Protein AF-A0A7R9R076-F1 (afdb_monomer)

Secondary structure (DSSP, 8-state):
--HHHHTT-SS-TTHHHHT----SS--HHHHHHHHHHHHHTB--GGGTTPBPPP--HHHHHHHHHHHTGGGT-TT--PPPPS-SSPPSS---------TT--SSSPPPTTT--SSHHHHHHH-HHHHHHHHHHHHHHHHH-HHHHHHHHHHHHHHHHHTT--HHHHHHHHHHHHHHHHHHHHTT--

Structure (mmCIF, N/CA/C/O backbone):
data_AF-A0A7R9R076-F1
#
_entry.id   AF-A0A7R9R076-F1
#
loop_
_atom_site.group_PDB
_atom_site.id
_atom_site.type_symbol
_atom_site.label_atom_id
_atom_site.label_alt_id
_atom_site.label_comp_id
_atom_site.label_asym_id
_atom_site.label_entity_id
_atom_site.label_seq_id
_atom_site.pdbx_PDB_ins_code
_atom_site.Cartn_x
_atom_site.Cartn_y
_atom_site.Cartn_z
_atom_site.occupancy
_atom_site.B_iso_or_equiv
_atom_site.auth_seq_id
_atom_site.auth_comp_id
_atom_site.auth_asym_id
_atom_site.auth_atom_id
_atom_site.pdbx_PDB_model_num
ATOM 1 N N . MET A 1 1 ? 10.324 -47.405 49.733 1.00 48.50 1 MET A N 1
ATOM 2 C CA . MET A 1 1 ? 9.155 -47.966 49.020 1.00 48.50 1 MET A CA 1
ATOM 3 C C . MET A 1 1 ? 8.000 -46.958 48.918 1.00 48.50 1 MET A C 1
ATOM 5 O O . MET A 1 1 ? 7.028 -47.257 48.237 1.00 48.50 1 MET A O 1
ATOM 9 N N . ASP A 1 2 ? 8.123 -45.749 49.486 1.00 55.59 2 ASP A N 1
ATOM 10 C CA . ASP A 1 2 ? 7.011 -44.788 49.602 1.00 55.59 2 ASP A CA 1
ATOM 11 C C . ASP A 1 2 ? 6.840 -43.782 48.445 1.00 55.59 2 ASP A C 1
ATOM 13 O O . ASP A 1 2 ? 5.779 -43.175 48.327 1.00 55.59 2 ASP A O 1
ATOM 17 N N . ASP A 1 3 ? 7.813 -43.632 47.537 1.00 60.09 3 ASP A N 1
ATOM 18 C CA . ASP A 1 3 ? 7.719 -42.614 46.469 1.00 60.09 3 ASP A CA 1
ATOM 19 C C . ASP A 1 3 ? 6.691 -42.952 45.374 1.00 60.09 3 ASP A C 1
ATOM 21 O O . ASP A 1 3 ? 6.043 -42.063 44.827 1.00 60.09 3 ASP A O 1
ATOM 25 N N . SER A 1 4 ? 6.462 -44.240 45.096 1.00 63.41 4 SER A N 1
ATOM 26 C CA . SER A 1 4 ? 5.588 -44.687 43.993 1.00 63.41 4 SER A CA 1
ATOM 27 C C . SER A 1 4 ? 4.083 -44.46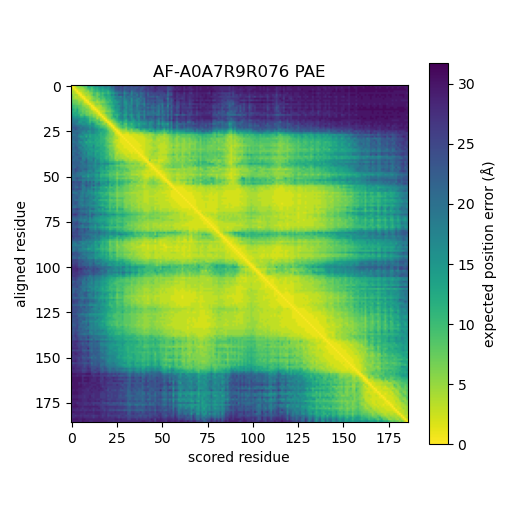9 44.236 1.00 63.41 4 SER A C 1
ATOM 29 O O . SER A 1 4 ? 3.291 -44.431 43.290 1.00 63.41 4 SER A O 1
ATOM 31 N N . LEU A 1 5 ? 3.675 -44.322 45.502 1.00 62.44 5 LEU A N 1
ATOM 32 C CA . LEU A 1 5 ? 2.291 -44.055 45.910 1.00 62.44 5 LEU A CA 1
ATOM 33 C C . LEU A 1 5 ? 1.938 -42.565 45.812 1.00 62.44 5 LEU A C 1
ATOM 35 O O . LEU A 1 5 ? 0.782 -42.225 45.558 1.00 62.44 5 LEU A O 1
ATOM 39 N N . SER A 1 6 ? 2.927 -41.679 45.956 1.00 64.75 6 SER A N 1
ATOM 40 C CA . SER A 1 6 ? 2.721 -40.229 45.900 1.00 64.75 6 SER A CA 1
ATOM 41 C C . SER A 1 6 ? 2.417 -39.730 44.478 1.00 64.75 6 SER A C 1
ATOM 43 O O . SER A 1 6 ? 1.586 -38.839 44.299 1.00 64.75 6 SER A O 1
ATOM 45 N N . GLU A 1 7 ? 2.992 -40.363 43.447 1.00 66.12 7 GLU A N 1
ATOM 46 C CA . GLU A 1 7 ? 2.803 -39.985 42.037 1.00 66.12 7 GLU A CA 1
ATOM 47 C C . GLU A 1 7 ? 1.383 -40.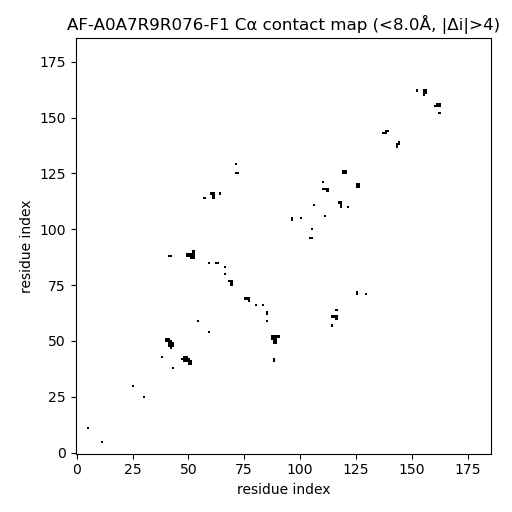244 41.507 1.00 66.12 7 GLU A C 1
ATOM 49 O O . GLU A 1 7 ? 0.911 -39.536 40.613 1.00 66.12 7 GLU A O 1
ATOM 54 N N . LYS A 1 8 ? 0.684 -41.238 42.072 1.00 70.25 8 LYS A N 1
ATOM 55 C CA . LYS A 1 8 ? -0.698 -41.607 41.710 1.00 70.25 8 LYS A CA 1
ATOM 56 C C . LYS A 1 8 ? -1.754 -40.847 42.516 1.00 70.25 8 LYS A C 1
ATOM 58 O O . LYS A 1 8 ? -2.949 -41.012 42.269 1.00 70.25 8 LYS A O 1
ATOM 63 N N . CYS A 1 9 ? -1.337 -40.027 43.478 1.00 70.75 9 CYS A N 1
ATOM 64 C CA . CYS A 1 9 ? -2.249 -39.295 44.341 1.00 70.75 9 CYS A CA 1
ATOM 65 C C . CYS A 1 9 ? -2.829 -38.069 43.607 1.00 70.75 9 CYS A C 1
ATOM 67 O O . CYS A 1 9 ? -2.102 -37.263 43.023 1.00 70.75 9 CYS A O 1
ATOM 69 N N . VAL A 1 10 ? -4.160 -37.918 43.633 1.00 68.25 10 VAL A N 1
ATOM 70 C CA . VAL A 1 10 ? -4.900 -36.812 42.981 1.00 68.25 10 VAL A CA 1
ATOM 71 C C . VAL A 1 10 ? -4.548 -35.450 43.598 1.00 68.25 10 VAL A C 1
ATOM 73 O O . VAL A 1 10 ? -4.593 -34.418 42.926 1.00 68.25 10 VAL A O 1
ATOM 76 N N . ILE A 1 11 ? -4.158 -35.451 44.873 1.00 71.44 11 ILE A N 1
ATOM 77 C CA . ILE A 1 11 ? -3.838 -34.260 45.657 1.00 71.44 11 ILE A CA 1
ATOM 78 C C . ILE A 1 11 ? -2.312 -34.112 45.690 1.00 71.44 11 ILE A C 1
ATOM 80 O O . ILE A 1 11 ? -1.632 -34.654 46.556 1.00 71.44 11 ILE A O 1
ATOM 84 N N . LYS A 1 12 ? -1.764 -33.406 44.697 1.00 76.38 12 LYS A N 1
ATOM 85 C CA . LYS A 1 12 ? -0.333 -33.059 44.632 1.00 76.38 12 LYS A CA 1
ATOM 86 C C . LYS A 1 12 ? -0.019 -31.872 45.552 1.00 76.38 12 LYS A C 1
ATOM 88 O O . LYS A 1 12 ? -0.881 -31.020 45.767 1.00 76.38 12 LYS A O 1
ATOM 93 N N . ALA A 1 13 ? 1.217 -31.758 46.046 1.00 73.69 13 ALA A N 1
ATOM 94 C CA . ALA A 1 13 ? 1.667 -30.564 46.769 1.00 73.69 13 ALA A CA 1
ATOM 95 C C . ALA A 1 13 ? 1.469 -29.311 45.885 1.00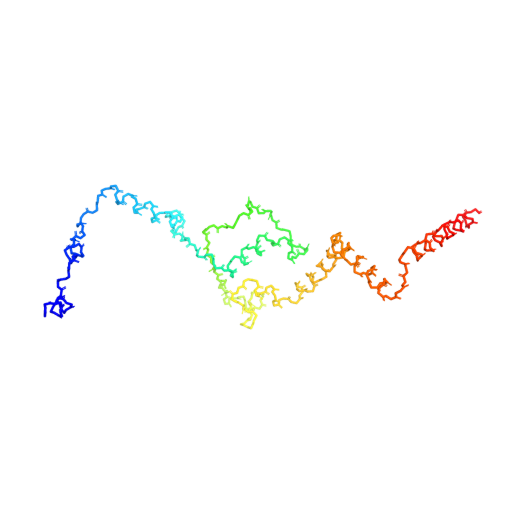 73.69 13 ALA A C 1
ATOM 97 O O . ALA A 1 13 ? 1.988 -29.246 44.772 1.00 73.69 13 ALA A O 1
ATOM 98 N N . GLY A 1 14 ? 0.653 -28.354 46.344 1.00 68.62 14 GLY A N 1
ATOM 99 C CA . GLY A 1 14 ? 0.210 -27.193 45.553 1.00 68.62 14 GLY A CA 1
ATOM 100 C C . GLY A 1 14 ? -1.194 -27.305 44.932 1.00 68.62 14 GLY A C 1
ATOM 101 O O . GLY A 1 14 ? -1.662 -26.341 44.329 1.00 68.62 14 GLY A O 1
ATOM 102 N N . PHE A 1 15 ? -1.908 -28.424 45.118 1.00 67.81 15 PHE A N 1
ATOM 103 C CA . PHE A 1 15 ? -3.313 -28.602 44.708 1.00 67.81 15 PHE A CA 1
ATOM 104 C C . PHE A 1 15 ? -4.231 -27.497 45.257 1.00 67.81 15 PHE A C 1
ATOM 106 O O . PHE A 1 15 ? -5.096 -27.000 44.543 1.00 67.81 15 PHE A O 1
ATOM 113 N N . GLU A 1 16 ? -3.985 -27.035 46.482 1.00 64.62 16 GLU A N 1
ATOM 114 C CA . GLU A 1 16 ? -4.759 -25.979 47.150 1.00 64.62 16 GLU A CA 1
ATOM 115 C C . GLU A 1 16 ? -4.694 -24.622 46.429 1.00 64.62 16 GLU A C 1
ATOM 117 O O . GLU A 1 16 ? -5.665 -23.866 46.434 1.00 64.62 16 GLU A O 1
ATOM 122 N N . GLN A 1 17 ? -3.589 -24.323 45.735 1.00 65.50 17 GLN A N 1
ATOM 123 C CA . GLN A 1 17 ? -3.451 -23.076 44.973 1.00 65.50 17 GLN A CA 1
ATOM 124 C C . GLN A 1 17 ? -4.313 -23.080 43.702 1.00 65.50 17 GLN A C 1
ATOM 126 O O . GLN A 1 17 ? -4.790 -22.028 43.268 1.00 65.50 17 GLN A O 1
ATOM 131 N N . ASN A 1 18 ? -4.572 -24.265 43.140 1.00 63.38 18 ASN A N 1
ATOM 132 C CA . ASN A 1 18 ? -5.384 -24.441 41.935 1.00 63.38 18 ASN A CA 1
ATOM 133 C C . ASN A 1 18 ? -6.897 -24.307 42.207 1.00 63.38 18 ASN A C 1
ATOM 135 O O . ASN A 1 18 ? -7.663 -24.109 41.265 1.00 63.38 18 ASN A O 1
ATOM 139 N N . TYR A 1 19 ? -7.319 -24.365 43.478 1.00 63.97 19 TYR A N 1
ATOM 140 C CA . TYR A 1 19 ? -8.715 -24.267 43.928 1.00 63.97 19 TYR A CA 1
ATOM 141 C C . TYR A 1 19 ? -9.018 -22.993 44.730 1.00 63.97 19 TYR A C 1
ATOM 143 O O . TYR A 1 19 ? -10.006 -22.945 45.465 1.00 63.97 19 TYR A O 1
ATOM 151 N N . CYS A 1 20 ? -8.235 -21.917 44.580 1.00 61.94 20 CYS A N 1
ATOM 152 C CA . CYS A 1 20 ? -8.718 -20.631 45.075 1.00 61.94 20 CYS A CA 1
ATOM 153 C C . CYS A 1 20 ? -9.965 -20.230 44.264 1.00 61.94 20 CYS A C 1
ATOM 155 O O . CYS A 1 20 ? -9.919 -20.042 43.044 1.00 61.94 20 CYS A O 1
ATOM 157 N N . ILE A 1 21 ? -11.120 -20.153 44.932 1.00 63.31 21 ILE A N 1
ATOM 158 C CA . ILE A 1 21 ? -12.370 -19.714 44.308 1.00 63.31 21 ILE A CA 1
ATOM 159 C C . ILE A 1 21 ? -12.101 -18.317 43.747 1.00 63.31 21 ILE A C 1
ATOM 161 O O . ILE A 1 21 ? -11.812 -17.390 44.508 1.00 63.31 21 ILE A O 1
ATOM 165 N N . LYS A 1 22 ? -12.167 -18.151 42.416 1.00 66.19 22 LYS A N 1
ATOM 166 C CA . LYS A 1 22 ? -12.073 -16.821 41.796 1.00 66.19 22 LYS A CA 1
ATOM 167 C C . LYS A 1 22 ? -13.044 -15.907 42.529 1.00 66.19 22 LYS A C 1
ATOM 169 O O . LYS A 1 22 ? -14.232 -16.215 42.598 1.00 66.19 22 LYS A O 1
ATOM 174 N N . ALA A 1 23 ? -12.532 -14.806 43.079 1.00 65.88 23 ALA A N 1
ATOM 175 C CA . ALA A 1 23 ? -13.340 -13.867 43.843 1.00 65.88 23 ALA A CA 1
ATOM 176 C C . ALA A 1 23 ? -14.622 -13.527 43.062 1.00 65.88 23 ALA A C 1
ATOM 178 O O . ALA A 1 23 ? -14.558 -12.935 41.984 1.00 65.88 23 ALA A O 1
ATOM 179 N N . PHE A 1 24 ? -15.780 -13.912 43.609 1.00 65.00 24 PHE A N 1
ATOM 180 C CA . PHE A 1 24 ? -17.085 -13.839 42.934 1.00 65.00 24 PHE A CA 1
ATOM 181 C C . PHE A 1 24 ? -17.443 -12.408 42.495 1.00 65.00 24 PHE A C 1
ATOM 183 O O . PHE A 1 24 ? -18.208 -12.192 41.556 1.00 65.00 24 PHE A O 1
ATOM 190 N N . ARG A 1 25 ? -16.851 -11.400 43.154 1.00 72.44 25 ARG A N 1
ATOM 191 C CA . ARG A 1 25 ? -17.060 -9.981 42.871 1.00 72.44 25 ARG A CA 1
ATOM 192 C C . ARG A 1 25 ? -15.737 -9.280 42.580 1.00 72.44 25 ARG A C 1
ATOM 194 O O . ARG A 1 25 ? -14.964 -8.968 43.483 1.00 72.44 25 ARG A O 1
ATOM 201 N N . MET A 1 26 ? -15.509 -8.966 41.308 1.00 78.25 26 MET A N 1
ATOM 202 C CA . MET A 1 26 ? -14.372 -8.149 40.881 1.00 78.25 26 MET A CA 1
ATOM 203 C C . MET A 1 26 ? -14.390 -6.787 41.589 1.00 78.25 26 MET A C 1
ATOM 205 O O . MET A 1 26 ? -15.419 -6.105 41.628 1.00 78.25 26 MET A O 1
ATOM 209 N N . SER A 1 27 ? -13.238 -6.359 42.117 1.00 87.00 27 SER A N 1
ATOM 210 C CA . SER A 1 27 ? -13.081 -5.017 42.691 1.00 87.00 27 SER A CA 1
ATOM 211 C C . SER A 1 27 ? -13.472 -3.939 41.672 1.00 87.00 27 SER A C 1
ATOM 213 O O . SER A 1 27 ? -13.191 -4.070 40.477 1.00 87.00 27 SER A O 1
ATOM 215 N N . ARG A 1 28 ? -14.062 -2.822 42.130 1.00 89.81 28 ARG A N 1
ATOM 216 C CA . ARG A 1 28 ? -14.404 -1.670 41.266 1.00 89.81 28 ARG A CA 1
ATOM 217 C C . ARG A 1 28 ? -13.214 -1.220 40.407 1.00 89.81 28 ARG A C 1
ATOM 219 O O . ARG A 1 28 ? -13.398 -0.874 39.242 1.00 89.81 28 ARG A O 1
ATOM 226 N N . ARG A 1 29 ? -11.993 -1.267 40.960 1.00 90.56 29 ARG A N 1
ATOM 227 C CA . ARG A 1 29 ? -10.752 -0.930 40.239 1.00 90.56 29 ARG A CA 1
ATOM 228 C C . ARG A 1 29 ? -10.461 -1.921 39.110 1.00 90.56 29 ARG A C 1
ATOM 230 O O . ARG A 1 29 ? -10.200 -1.493 37.990 1.00 90.56 29 ARG A O 1
ATOM 237 N N . MET A 1 30 ? -10.570 -3.221 39.391 1.00 89.38 30 MET A N 1
ATOM 238 C CA . MET A 1 30 ? -10.389 -4.294 38.405 1.00 89.38 30 MET A CA 1
ATOM 239 C C . MET A 1 30 ? -11.402 -4.175 37.262 1.00 89.38 30 MET A C 1
ATOM 241 O O . MET A 1 30 ? -11.018 -4.205 36.098 1.00 89.38 30 MET A O 1
ATOM 245 N N . ARG A 1 31 ? -12.678 -3.920 37.578 1.00 88.62 31 ARG A N 1
ATOM 246 C CA . ARG A 1 31 ? -13.732 -3.722 36.571 1.00 88.62 31 ARG A CA 1
ATOM 247 C C . ARG A 1 31 ? -13.476 -2.490 35.696 1.00 88.62 31 ARG A C 1
ATOM 249 O O . ARG A 1 31 ? -13.609 -2.556 34.482 1.00 88.62 31 ARG A O 1
ATOM 256 N N . LYS A 1 32 ? -13.030 -1.376 36.290 1.00 90.94 32 LYS A N 1
ATOM 257 C CA . LYS A 1 32 ? -12.647 -0.170 35.535 1.00 90.94 32 LYS A CA 1
ATOM 258 C C . LYS A 1 32 ? -11.436 -0.417 34.628 1.00 90.94 32 LYS A C 1
ATOM 260 O O . LYS A 1 32 ? -11.390 0.139 33.536 1.00 90.94 32 LYS A O 1
ATOM 265 N N . LYS A 1 33 ? -10.471 -1.237 35.061 1.00 92.69 33 LYS A N 1
ATOM 266 C CA . LYS A 1 33 ? -9.316 -1.644 34.246 1.00 92.69 33 LYS A CA 1
ATOM 267 C C . LYS A 1 33 ? -9.750 -2.509 33.058 1.00 92.69 33 LYS A C 1
ATOM 269 O O . LYS A 1 33 ? -9.421 -2.161 31.932 1.00 92.69 33 LYS A O 1
ATOM 274 N N . MET A 1 34 ? -10.557 -3.542 33.297 1.00 88.81 34 MET A N 1
ATOM 275 C CA . MET A 1 34 ? -11.092 -4.417 32.247 1.00 88.81 34 MET A CA 1
ATOM 276 C C . MET A 1 34 ? -11.895 -3.628 31.204 1.00 88.81 34 MET A C 1
ATOM 278 O O . MET A 1 34 ? -11.623 -3.735 30.014 1.00 88.81 34 MET A O 1
ATOM 282 N N . ASN A 1 35 ? -12.778 -2.723 31.641 1.00 87.88 35 ASN A N 1
ATOM 283 C CA . ASN A 1 35 ? -13.530 -1.860 30.726 1.00 87.88 35 ASN A CA 1
ATOM 284 C C . ASN A 1 35 ? -12.618 -0.931 29.907 1.00 87.88 35 ASN A C 1
ATOM 286 O O . ASN A 1 35 ? -12.910 -0.659 28.746 1.00 87.88 35 ASN A O 1
ATOM 290 N N . ARG A 1 36 ? -11.515 -0.431 30.488 1.00 88.56 36 ARG A N 1
ATOM 291 C CA . ARG A 1 36 ? -10.524 0.365 29.744 1.00 88.56 36 ARG A CA 1
ATOM 292 C C . ARG A 1 36 ? -9.843 -0.478 28.670 1.00 88.56 36 ARG A C 1
ATOM 294 O O . ARG A 1 36 ? -9.731 -0.019 27.540 1.00 88.56 36 ARG A O 1
ATOM 301 N N . GLU A 1 37 ? -9.435 -1.698 29.001 1.00 88.94 37 GLU A N 1
ATOM 302 C CA . GLU A 1 37 ? -8.823 -2.632 28.050 1.00 88.94 37 GLU A CA 1
ATOM 303 C C . GLU A 1 37 ? -9.788 -3.019 26.925 1.00 88.94 37 GLU A C 1
ATOM 305 O O . GLU A 1 37 ? -9.397 -3.013 25.761 1.00 88.94 37 GLU A O 1
ATOM 310 N N . GLU A 1 38 ? -11.052 -3.299 27.240 1.00 8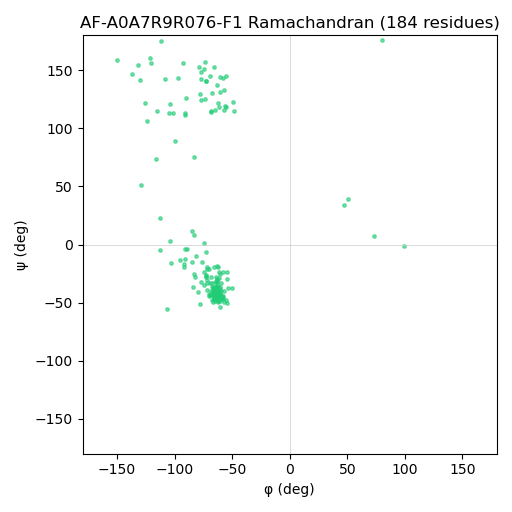5.75 38 GLU A N 1
ATOM 311 C CA . GLU A 1 38 ? -12.096 -3.562 26.244 1.00 85.75 38 GLU A CA 1
ATOM 312 C C . GLU A 1 38 ? -12.343 -2.342 25.359 1.00 85.75 38 GLU A C 1
ATOM 314 O O . GLU A 1 38 ? -12.318 -2.458 24.135 1.00 85.75 38 GLU A O 1
ATOM 319 N N . SER A 1 39 ? -12.469 -1.154 25.955 1.00 83.06 39 SER A N 1
ATOM 320 C CA . SER A 1 39 ? -12.644 0.081 25.191 1.00 83.06 39 SER A CA 1
ATOM 321 C C . SER A 1 39 ? -11.441 0.395 24.303 1.00 83.06 39 SER A C 1
ATOM 323 O O . SER A 1 39 ? -11.634 0.895 23.209 1.00 83.06 39 SER A O 1
ATOM 325 N N . ALA A 1 40 ? -10.213 0.045 24.702 1.00 85.00 40 ALA A N 1
ATOM 326 C CA . ALA A 1 40 ? -9.013 0.264 23.891 1.00 85.00 40 ALA A CA 1
ATOM 327 C C . ALA A 1 40 ? -8.923 -0.667 22.665 1.00 85.00 40 ALA A C 1
ATOM 329 O O . ALA A 1 40 ? -8.182 -0.372 21.721 1.00 85.00 40 ALA A O 1
ATOM 330 N N . LYS A 1 41 ? -9.664 -1.784 22.669 1.00 87.50 41 LYS A N 1
ATOM 331 C CA . LYS A 1 41 ? -9.775 -2.719 21.536 1.00 87.50 41 LYS A CA 1
ATOM 332 C C . LYS A 1 41 ? -10.780 -2.254 20.482 1.00 87.50 41 LYS A C 1
ATOM 334 O O . LYS A 1 41 ? -10.830 -2.840 19.402 1.00 87.50 41 LYS A O 1
ATOM 339 N N . THR A 1 42 ? -11.569 -1.226 20.771 1.00 90.12 42 THR A N 1
ATOM 340 C CA . THR A 1 42 ? -12.629 -0.733 19.884 1.00 90.12 42 THR A CA 1
ATOM 341 C C . THR A 1 42 ? -12.548 0.780 19.725 1.00 90.12 42 THR A C 1
ATOM 343 O O . THR A 1 42 ? -12.089 1.472 20.623 1.00 90.12 42 THR A O 1
ATOM 346 N N . LEU A 1 43 ? -13.050 1.337 18.627 1.00 86.62 43 LEU A N 1
ATOM 347 C CA . LEU A 1 43 ? -13.181 2.796 18.496 1.00 86.62 43 LEU A CA 1
ATOM 348 C C . LEU A 1 43 ? -14.342 3.387 19.334 1.00 86.62 43 LEU A C 1
ATOM 350 O O . LEU A 1 43 ? -14.578 4.595 19.317 1.00 86.62 43 LEU A O 1
ATOM 354 N N . GLY A 1 44 ? -15.059 2.532 20.073 1.00 86.44 44 GLY A N 1
ATOM 355 C CA . GLY A 1 44 ? -16.205 2.868 20.911 1.00 86.44 44 GLY A CA 1
ATOM 356 C C . GLY A 1 44 ? -17.522 3.024 20.144 1.00 86.44 44 GLY A C 1
ATOM 357 O O . GLY A 1 44 ? -17.574 3.006 18.913 1.00 86.44 44 GLY A O 1
ATOM 358 N N . LYS A 1 45 ? -18.604 3.243 20.901 1.00 88.19 45 LYS A N 1
ATOM 359 C CA . LYS A 1 45 ? -19.987 3.239 20.387 1.00 88.19 45 LYS A CA 1
ATOM 360 C C . LYS A 1 45 ? -20.276 4.294 19.322 1.00 88.19 45 LYS A C 1
ATOM 362 O O . LYS A 1 45 ? -21.124 4.080 18.466 1.00 88.19 45 LYS A O 1
ATOM 367 N N . LYS A 1 46 ? -19.562 5.428 19.356 1.00 90.94 46 LYS A N 1
ATOM 368 C CA . LYS A 1 46 ? -19.702 6.500 18.351 1.00 90.94 46 LYS A CA 1
ATOM 369 C C . LYS A 1 46 ? -19.348 6.026 16.941 1.00 90.94 46 LYS A C 1
ATOM 371 O O . LYS A 1 46 ? -19.798 6.625 15.974 1.00 90.94 46 LYS A O 1
ATOM 376 N N . TRP A 1 47 ? -18.540 4.974 16.840 1.00 90.19 47 TRP A N 1
ATOM 377 C CA . TRP A 1 47 ? -18.110 4.393 15.580 1.00 90.19 47 TRP A CA 1
ATOM 378 C C . TRP A 1 47 ? -18.356 2.883 15.573 1.00 90.19 47 TRP A C 1
ATOM 380 O O . TRP A 1 47 ? -17.447 2.083 15.337 1.00 90.19 47 TRP A O 1
ATOM 390 N N . PHE A 1 48 ? -19.599 2.514 15.905 1.00 91.31 48 PHE A N 1
ATOM 391 C CA . PHE A 1 48 ? -20.143 1.154 15.824 1.00 91.31 48 PHE A CA 1
ATOM 392 C C . PHE A 1 48 ? -19.235 0.065 16.422 1.00 91.31 48 PHE A C 1
ATOM 394 O O . PHE A 1 48 ? -19.173 -1.048 15.907 1.00 91.31 48 PHE A O 1
ATOM 401 N N . ASP A 1 49 ? -18.494 0.399 17.485 1.00 88.94 49 ASP A N 1
ATOM 402 C CA . ASP A 1 49 ? -17.568 -0.507 18.169 1.00 88.94 49 ASP A CA 1
ATOM 403 C C . ASP A 1 49 ? -16.580 -1.214 17.217 1.00 88.94 49 ASP A C 1
ATOM 405 O O . ASP A 1 49 ? -16.241 -2.390 17.385 1.00 88.94 49 ASP A O 1
ATOM 409 N N . MET A 1 50 ? -16.079 -0.482 16.213 1.00 90.00 50 MET A N 1
ATOM 410 C CA . MET A 1 50 ? -15.102 -1.001 15.255 1.00 90.00 50 MET A CA 1
ATOM 411 C C . MET A 1 50 ? -13.866 -1.548 15.978 1.00 90.00 50 MET A C 1
ATOM 413 O O . MET A 1 50 ? -13.163 -0.816 16.679 1.00 90.00 50 MET A O 1
ATOM 417 N N . ARG A 1 51 ? -13.615 -2.848 15.803 1.00 89.12 51 ARG A N 1
ATOM 418 C CA . ARG A 1 51 ? -12.521 -3.583 16.450 1.00 89.12 51 ARG A CA 1
ATOM 419 C C . ARG A 1 51 ? -11.163 -3.249 15.831 1.00 89.12 51 ARG A C 1
ATOM 421 O O . ARG A 1 51 ? -11.074 -2.948 14.642 1.00 89.12 51 ARG A O 1
ATOM 428 N N . VAL A 1 52 ? -10.102 -3.345 16.636 1.00 87.81 52 VAL A N 1
ATOM 429 C CA . VAL A 1 52 ? -8.720 -3.412 16.130 1.00 87.81 52 VAL A CA 1
ATOM 430 C C . VAL A 1 52 ? -8.589 -4.653 15.251 1.00 87.81 52 VAL A C 1
ATOM 432 O O . VAL A 1 52 ? -8.998 -5.742 15.650 1.00 87.81 52 VAL A O 1
ATOM 435 N N . SER A 1 53 ? -8.020 -4.485 14.065 1.00 85.81 53 SER A N 1
ATOM 436 C CA . SER A 1 53 ? -7.787 -5.566 13.113 1.00 85.81 53 SER A CA 1
ATOM 437 C C . SER A 1 53 ? -6.361 -6.096 13.207 1.00 85.81 53 SER A C 1
ATOM 439 O O . SER A 1 53 ? -5.406 -5.332 13.358 1.00 85.81 53 SER A O 1
ATOM 441 N N . ASP A 1 54 ? -6.212 -7.409 13.040 1.00 86.81 54 ASP A N 1
ATOM 442 C CA . ASP A 1 54 ? -4.897 -8.043 13.020 1.00 86.81 54 ASP A CA 1
ATOM 443 C C . ASP A 1 54 ? -4.102 -7.619 11.785 1.00 86.81 54 ASP A C 1
ATOM 445 O O . ASP A 1 54 ? -4.586 -7.706 10.649 1.00 86.81 54 ASP A O 1
ATOM 449 N N . MET A 1 55 ? -2.860 -7.200 12.019 1.00 88.19 55 MET A N 1
ATOM 450 C CA . MET A 1 55 ? -1.912 -6.784 10.991 1.00 88.19 55 MET A CA 1
ATOM 451 C C . MET A 1 55 ? -1.209 -8.004 10.387 1.00 88.19 55 MET A C 1
ATOM 453 O O . MET A 1 55 ? -0.044 -8.271 10.687 1.00 88.19 55 MET A O 1
ATOM 457 N N . THR A 1 56 ? -1.918 -8.742 9.531 1.00 93.31 56 THR A N 1
ATOM 458 C CA . THR A 1 56 ? -1.312 -9.760 8.658 1.00 93.31 56 THR A CA 1
ATOM 459 C C . THR A 1 56 ? -0.538 -9.091 7.521 1.00 93.31 56 THR A C 1
ATOM 461 O O . THR A 1 56 ? -0.796 -7.934 7.180 1.00 93.31 56 THR A O 1
ATOM 464 N N . ASP A 1 57 ? 0.426 -9.790 6.925 1.00 93.44 57 ASP A N 1
ATOM 465 C CA . ASP A 1 57 ? 1.297 -9.182 5.911 1.00 93.44 57 ASP A CA 1
ATOM 466 C C . ASP A 1 57 ? 0.548 -8.816 4.621 1.00 93.44 57 ASP A C 1
ATOM 468 O O . ASP A 1 57 ? 0.812 -7.767 4.040 1.00 93.44 57 ASP A O 1
ATOM 472 N N . GLU A 1 58 ? -0.467 -9.594 4.238 1.00 92.75 58 GLU A N 1
ATOM 473 C CA . GLU A 1 58 ? -1.376 -9.267 3.128 1.00 92.75 58 GLU A CA 1
ATOM 474 C C . GLU A 1 58 ? -2.070 -7.915 3.347 1.00 92.75 58 GLU A C 1
ATOM 476 O O . GLU A 1 58 ? -2.009 -7.023 2.503 1.00 92.75 58 GLU A O 1
ATOM 481 N N . LYS A 1 59 ? -2.649 -7.714 4.536 1.00 93.31 59 LYS A N 1
ATOM 482 C CA . LYS A 1 59 ? -3.339 -6.467 4.890 1.00 93.31 59 LYS A CA 1
ATOM 483 C C . LYS A 1 59 ? -2.375 -5.289 4.963 1.00 93.31 59 LYS A C 1
ATOM 485 O O . LYS A 1 59 ? -2.716 -4.188 4.539 1.00 93.31 59 LYS A O 1
ATOM 490 N N . LYS A 1 60 ? -1.159 -5.499 5.479 1.00 93.81 60 LYS A N 1
ATOM 491 C CA . LYS A 1 60 ? -0.110 -4.466 5.466 1.00 93.81 60 LYS A CA 1
ATOM 492 C C . LYS A 1 60 ? 0.232 -4.050 4.038 1.00 93.81 60 LYS A C 1
ATOM 494 O O . LYS A 1 60 ? 0.358 -2.853 3.788 1.00 93.81 60 LYS A O 1
ATOM 499 N N . ASN A 1 61 ? 0.357 -5.009 3.121 1.00 94.06 61 ASN A N 1
ATOM 500 C CA . ASN A 1 61 ? 0.650 -4.740 1.715 1.00 94.06 61 ASN A CA 1
ATOM 501 C C . ASN A 1 61 ? -0.477 -3.944 1.052 1.00 94.06 61 ASN A C 1
ATOM 503 O O . ASN A 1 61 ? -0.193 -2.941 0.399 1.00 94.06 61 ASN A O 1
ATOM 507 N N . ASP A 1 62 ? -1.736 -4.320 1.284 1.00 94.31 62 ASP A N 1
ATOM 508 C CA . ASP A 1 62 ? -2.901 -3.586 0.776 1.00 94.31 62 ASP A CA 1
ATOM 509 C C . ASP A 1 62 ? -2.941 -2.141 1.304 1.00 94.31 62 ASP A C 1
ATOM 511 O O . ASP A 1 62 ? -3.117 -1.188 0.540 1.00 94.31 62 ASP A O 1
ATOM 515 N N . LEU A 1 63 ? -2.709 -1.944 2.606 1.00 93.31 63 LEU A N 1
ATOM 516 C CA . LEU A 1 63 ? -2.688 -0.611 3.214 1.00 93.31 63 LEU A CA 1
ATOM 517 C C . LEU A 1 63 ? -1.516 0.243 2.711 1.00 93.31 63 LEU A C 1
ATOM 519 O O . LEU A 1 63 ? -1.674 1.442 2.462 1.00 93.31 63 LEU A O 1
ATOM 523 N N . LEU A 1 64 ? -0.340 -0.361 2.535 1.00 93.06 64 LEU A N 1
ATOM 524 C CA . LEU A 1 64 ? 0.818 0.316 1.959 1.00 93.06 64 LEU A CA 1
ATOM 525 C C . LEU A 1 64 ? 0.543 0.720 0.508 1.00 93.06 64 LEU A C 1
ATOM 527 O O . LEU A 1 64 ? 0.844 1.850 0.113 1.00 93.06 64 LEU A O 1
ATOM 531 N N . ALA A 1 65 ? -0.072 -0.173 -0.268 1.00 93.00 65 ALA A N 1
ATOM 532 C CA . ALA A 1 65 ? -0.469 0.102 -1.636 1.00 93.00 65 ALA A CA 1
ATOM 533 C C . ALA A 1 65 ? -1.437 1.297 -1.681 1.00 93.00 65 ALA A C 1
ATOM 535 O O . ALA A 1 65 ? -1.197 2.237 -2.441 1.00 93.00 65 ALA A O 1
ATOM 536 N N . LEU A 1 66 ? -2.463 1.326 -0.820 1.00 93.38 66 LEU A N 1
ATOM 537 C CA . LEU A 1 66 ? -3.407 2.446 -0.711 1.00 93.38 66 LEU A CA 1
ATOM 538 C C . LEU A 1 66 ? -2.721 3.768 -0.353 1.00 93.38 66 LEU A C 1
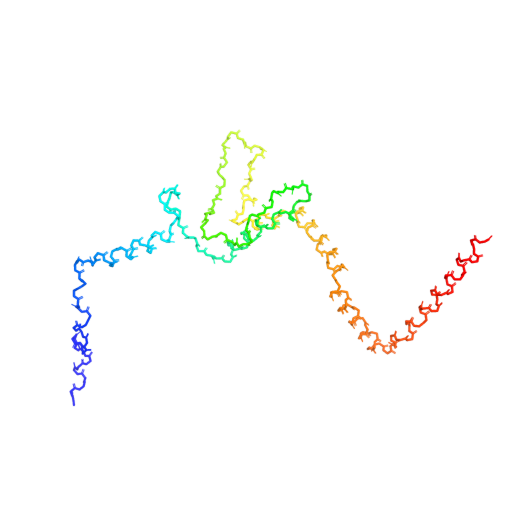ATOM 540 O O . LEU A 1 66 ? -3.052 4.811 -0.924 1.00 93.38 66 LEU A O 1
ATOM 544 N N . ASN A 1 67 ? -1.739 3.743 0.550 1.00 92.62 67 ASN A N 1
ATOM 545 C CA . ASN A 1 67 ? -0.939 4.925 0.874 1.00 92.62 67 ASN A CA 1
ATOM 546 C C . ASN A 1 67 ? -0.183 5.428 -0.376 1.00 92.62 67 ASN A C 1
ATOM 548 O O . ASN A 1 67 ? -0.128 6.624 -0.666 1.00 92.62 67 ASN A O 1
ATOM 552 N N . MET A 1 68 ? 0.321 4.506 -1.192 1.00 92.00 68 MET A N 1
ATOM 553 C CA . MET A 1 68 ? 1.048 4.792 -2.429 1.00 92.00 68 MET A CA 1
ATOM 554 C C . MET A 1 68 ? 0.161 5.010 -3.670 1.00 92.00 68 MET A C 1
ATOM 556 O O . MET A 1 68 ? 0.702 5.128 -4.774 1.00 92.00 68 MET A O 1
ATOM 560 N N . ARG A 1 69 ? -1.167 5.158 -3.528 1.00 92.31 69 ARG A N 1
ATOM 561 C CA . ARG A 1 69 ? -2.118 5.265 -4.660 1.00 92.31 69 ARG A CA 1
ATOM 562 C C . ARG A 1 69 ? -1.807 6.357 -5.687 1.00 92.31 69 ARG A C 1
ATOM 564 O O . ARG A 1 69 ? -2.192 6.255 -6.846 1.00 92.31 69 ARG A O 1
ATOM 571 N N . LYS A 1 70 ? -1.069 7.399 -5.288 1.00 91.00 70 LYS A N 1
ATOM 572 C CA . LYS A 1 70 ? -0.610 8.475 -6.185 1.00 91.00 70 LYS A CA 1
ATOM 573 C C . LYS A 1 70 ? 0.287 7.965 -7.324 1.00 91.00 70 LYS A C 1
ATOM 575 O O . LYS A 1 70 ? 0.398 8.625 -8.349 1.00 91.00 70 LYS A O 1
ATOM 580 N N . 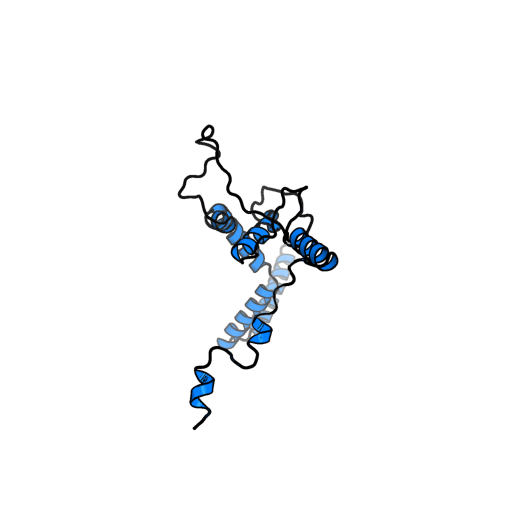GLY A 1 71 ? 0.963 6.834 -7.131 1.00 89.06 71 GLY A N 1
ATOM 581 C CA . GLY A 1 71 ? 1.867 6.253 -8.121 1.00 89.06 71 GLY A CA 1
ATOM 582 C C . GLY A 1 71 ? 1.215 5.259 -9.082 1.00 89.06 71 GLY A C 1
ATOM 583 O O . GLY A 1 71 ? 1.917 4.768 -9.958 1.00 89.06 71 GLY A O 1
ATOM 584 N N . TRP A 1 72 ? -0.070 4.930 -8.912 1.00 89.31 72 TRP A N 1
ATOM 585 C CA . TRP A 1 72 ? -0.710 3.851 -9.671 1.00 89.31 72 TRP A CA 1
ATOM 586 C C . TRP A 1 72 ? -1.086 4.246 -11.091 1.00 89.31 72 TRP A C 1
ATOM 588 O O . TRP A 1 72 ? -0.745 3.546 -12.039 1.00 89.31 72 TRP A O 1
ATOM 598 N N . ASP A 1 73 ? -1.782 5.372 -11.225 1.00 90.12 73 ASP A N 1
ATOM 599 C CA . ASP A 1 73 ? -2.273 5.874 -12.501 1.00 90.12 73 ASP A CA 1
ATOM 600 C C . ASP A 1 73 ? -1.770 7.312 -12.691 1.00 90.12 73 ASP A C 1
ATOM 602 O O . ASP A 1 73 ? -2.067 8.175 -11.860 1.00 90.12 73 ASP A O 1
ATOM 606 N N . PRO A 1 74 ? -1.020 7.609 -13.768 1.00 91.12 74 PRO A N 1
ATOM 607 C CA . PRO A 1 74 ? -0.527 8.957 -14.038 1.00 91.12 74 PRO A CA 1
ATOM 608 C C . PRO A 1 74 ? -1.640 9.988 -14.281 1.00 91.12 74 PRO A C 1
ATOM 610 O O . PRO A 1 74 ? -1.366 11.184 -14.207 1.00 91.12 74 PRO A O 1
ATOM 613 N N . LYS A 1 75 ? -2.865 9.554 -14.601 1.00 93.25 75 LYS A N 1
ATOM 614 C CA . LYS A 1 75 ? -4.003 10.440 -14.886 1.00 93.25 75 LYS A CA 1
ATOM 615 C C . LYS A 1 75 ? -4.840 10.758 -13.651 1.00 93.25 75 LYS A C 1
ATOM 617 O O . LYS A 1 75 ? -5.620 11.708 -13.680 1.00 93.25 75 LYS A O 1
ATOM 622 N N . ARG A 1 76 ? -4.705 9.982 -12.572 1.00 93.25 76 ARG A N 1
ATOM 623 C CA . ARG A 1 76 ? -5.516 10.145 -11.361 1.00 93.25 76 ARG A CA 1
ATOM 624 C C . ARG A 1 76 ? -4.700 10.800 -10.259 1.00 93.25 76 ARG A C 1
ATOM 626 O O . ARG A 1 76 ? -3.783 10.208 -9.693 1.00 93.25 76 ARG A O 1
ATOM 633 N N . PHE A 1 77 ? -5.089 12.021 -9.907 1.00 94.81 77 PHE A N 1
ATOM 634 C CA . PHE A 1 77 ? -4.492 12.759 -8.802 1.00 94.81 77 PHE A CA 1
ATOM 635 C C . PHE A 1 77 ? -5.396 12.690 -7.577 1.00 94.81 77 PHE A C 1
ATOM 637 O O . PHE A 1 77 ? -6.488 13.247 -7.554 1.00 94.81 77 PHE A O 1
ATOM 644 N N . TYR A 1 78 ? -4.915 12.012 -6.538 1.00 94.12 78 TYR A N 1
ATOM 645 C CA . TYR A 1 78 ? -5.593 11.961 -5.249 1.00 94.12 78 TYR A CA 1
ATOM 646 C C . TYR A 1 78 ? -5.088 13.055 -4.314 1.00 94.12 78 TYR A C 1
ATOM 648 O O . TYR A 1 78 ? -3.932 13.488 -4.391 1.00 94.12 78 TYR A O 1
ATOM 656 N N . LYS A 1 79 ? -5.929 13.421 -3.345 1.00 94.00 79 LYS A N 1
ATOM 657 C CA . LYS A 1 79 ? -5.494 14.197 -2.185 1.00 94.00 79 LYS A CA 1
ATOM 658 C C . LYS A 1 79 ? -4.382 13.445 -1.443 1.00 94.00 79 LYS A C 1
ATOM 660 O O . LYS A 1 79 ? -4.388 12.210 -1.369 1.00 94.00 79 LYS A O 1
ATOM 665 N N . LYS A 1 80 ? -3.423 14.211 -0.920 1.00 91.56 80 LYS A N 1
ATOM 666 C CA . LYS A 1 80 ? -2.316 13.705 -0.102 1.00 91.56 80 LYS A CA 1
ATOM 667 C C . LYS A 1 80 ? -2.868 13.026 1.156 1.00 91.56 80 LYS A C 1
ATOM 669 O O . LYS A 1 80 ? -3.871 13.479 1.693 1.00 91.56 80 LYS A O 1
ATOM 674 N N . ASN A 1 81 ? -2.211 11.958 1.600 1.00 88.44 81 ASN A N 1
ATOM 675 C CA . ASN A 1 81 ? -2.592 11.276 2.835 1.00 88.44 81 ASN A CA 1
ATOM 676 C C . ASN A 1 81 ? -2.202 12.119 4.051 1.00 88.44 81 ASN A C 1
ATOM 678 O O . ASN A 1 81 ? -1.122 12.717 4.072 1.00 88.44 81 ASN A O 1
ATOM 682 N N . ASP A 1 82 ? -3.077 12.126 5.053 1.00 84.94 82 ASP A N 1
ATOM 683 C CA . ASP A 1 82 ? -2.914 12.921 6.272 1.00 84.94 82 ASP A CA 1
ATOM 684 C C . ASP A 1 82 ? -1.854 12.329 7.214 1.00 84.94 82 ASP A C 1
ATOM 686 O O . ASP A 1 82 ? -1.252 13.042 8.011 1.00 84.94 82 ASP A O 1
ATOM 690 N N . SER A 1 83 ? -1.581 11.024 7.115 1.00 85.44 83 SER A N 1
ATOM 691 C CA . SER A 1 83 ? -0.623 10.308 7.964 1.00 85.44 83 SER A CA 1
ATOM 692 C C . SER A 1 83 ? 0.242 9.345 7.155 1.00 85.44 83 SER A C 1
ATOM 694 O O . SER A 1 83 ? -0.195 8.776 6.156 1.00 85.44 83 SER A O 1
ATOM 696 N N . LYS A 1 84 ? 1.500 9.182 7.583 1.00 83.31 84 LYS A N 1
ATOM 697 C CA . LYS A 1 84 ? 2.425 8.188 7.010 1.00 83.31 84 LYS A CA 1
ATOM 698 C C . LYS A 1 84 ? 2.233 6.800 7.622 1.00 83.31 84 LYS A C 1
ATOM 700 O O . LYS A 1 84 ? 2.585 5.811 6.986 1.00 83.31 84 LYS A O 1
ATOM 705 N N . GLU A 1 85 ? 1.715 6.751 8.843 1.00 87.69 85 GLU A N 1
ATOM 706 C CA . GLU A 1 85 ? 1.486 5.524 9.597 1.00 87.69 85 GLU A CA 1
ATOM 707 C C . GLU A 1 85 ? 0.244 4.789 9.097 1.00 87.69 85 GLU A C 1
ATOM 709 O O . GLU A 1 85 ? -0.713 5.401 8.616 1.00 87.69 85 GLU A O 1
ATOM 714 N N . LEU A 1 86 ? 0.274 3.461 9.203 1.00 88.56 86 LEU A N 1
ATOM 715 C CA . LEU A 1 86 ? -0.871 2.634 8.848 1.00 88.56 86 LEU A CA 1
ATOM 716 C C . LEU A 1 86 ? -1.963 2.779 9.919 1.00 88.56 86 LEU A C 1
ATOM 718 O O . LEU A 1 86 ? -1.648 2.829 11.111 1.00 88.56 86 LEU A O 1
ATOM 722 N N . PRO A 1 87 ? -3.245 2.828 9.526 1.00 90.69 87 PRO A N 1
ATOM 723 C CA . PRO A 1 87 ? -4.336 2.940 10.481 1.00 90.69 87 PRO A CA 1
ATOM 724 C C . PRO A 1 87 ? -4.389 1.706 11.392 1.00 90.69 87 PRO A C 1
ATOM 726 O O . PRO A 1 87 ? -4.267 0.574 10.931 1.00 90.69 87 PRO A O 1
ATOM 729 N N . LYS A 1 88 ? -4.613 1.923 12.693 1.00 88.69 88 LYS A N 1
ATOM 730 C CA . LYS A 1 88 ? -4.744 0.842 13.688 1.00 88.69 88 LYS A CA 1
ATOM 731 C C . LYS A 1 88 ? -6.084 0.107 13.598 1.00 88.69 88 LYS A C 1
ATOM 733 O O . LYS A 1 88 ? -6.161 -1.086 13.873 1.00 88.69 88 LYS A O 1
ATOM 738 N N . PHE A 1 89 ? -7.142 0.834 13.261 1.00 91.31 89 PHE A N 1
ATOM 739 C CA . PHE A 1 89 ? -8.497 0.307 13.175 1.00 91.31 89 PHE A CA 1
ATOM 740 C C . PHE A 1 89 ? -8.947 0.395 11.726 1.00 91.31 89 PHE A C 1
ATOM 742 O O . PHE A 1 89 ? -9.066 1.494 11.184 1.00 91.31 89 PHE A O 1
ATOM 749 N N . PHE A 1 90 ? -9.167 -0.752 11.095 1.00 91.56 90 PHE A N 1
ATOM 750 C CA . PHE A 1 90 ? -9.677 -0.816 9.735 1.00 91.56 90 PHE A CA 1
ATOM 751 C C . PHE A 1 90 ? -10.500 -2.085 9.537 1.00 91.56 90 PHE A C 1
ATOM 753 O O . PHE A 1 90 ? -10.375 -3.068 10.266 1.00 91.56 90 PHE A O 1
ATOM 760 N N . GLN A 1 91 ? -11.355 -2.055 8.524 1.00 90.81 91 GLN A N 1
ATOM 761 C CA . GLN A 1 91 ? -12.108 -3.209 8.063 1.00 90.81 91 GLN A CA 1
ATOM 762 C C . GLN A 1 91 ? -11.932 -3.317 6.555 1.00 90.81 91 GLN A C 1
ATOM 764 O O . GLN A 1 91 ? -11.885 -2.307 5.855 1.00 90.81 91 GLN A O 1
ATOM 769 N N . ILE A 1 92 ? -11.808 -4.547 6.072 1.00 91.94 92 ILE A N 1
ATOM 770 C CA . ILE A 1 92 ? -11.731 -4.840 4.645 1.00 91.94 92 ILE A CA 1
ATOM 771 C C . ILE A 1 92 ? -13.093 -5.388 4.247 1.00 91.94 92 ILE A C 1
ATOM 773 O O . ILE A 1 92 ? -13.554 -6.379 4.811 1.00 91.94 92 ILE A O 1
ATOM 777 N N . GLY A 1 93 ? -13.739 -4.706 3.309 1.00 92.94 93 GLY A N 1
ATOM 778 C CA . GLY A 1 93 ? -15.030 -5.085 2.755 1.00 92.94 93 GLY A CA 1
ATOM 779 C C . GLY A 1 93 ? -14.935 -5.274 1.248 1.00 92.94 93 GLY A C 1
ATOM 780 O O . GLY A 1 93 ? -14.015 -4.774 0.605 1.00 92.94 93 GLY A O 1
ATOM 781 N N . THR A 1 94 ? -15.906 -5.988 0.690 1.00 93.69 94 THR A N 1
ATOM 782 C CA . THR A 1 94 ? -16.071 -6.136 -0.758 1.00 93.69 94 THR A CA 1
ATOM 783 C C . THR A 1 94 ? -17.287 -5.340 -1.205 1.00 93.69 94 THR A C 1
ATOM 785 O O . THR A 1 94 ? -18.283 -5.250 -0.484 1.00 93.69 94 THR A O 1
ATOM 788 N N . VAL A 1 95 ? -17.201 -4.722 -2.382 1.00 92.94 95 VAL A N 1
ATOM 789 C CA . VAL A 1 95 ? -18.324 -3.971 -2.945 1.00 92.94 95 VAL A CA 1
ATOM 790 C C . VAL A 1 95 ? -19.372 -4.961 -3.450 1.00 92.94 95 VAL A C 1
ATOM 792 O O . VAL A 1 95 ? -19.070 -5.840 -4.257 1.00 92.94 95 VAL A O 1
ATOM 795 N N . VAL A 1 96 ? -20.608 -4.818 -2.972 1.00 91.81 96 VAL A N 1
ATOM 796 C CA . VAL A 1 96 ? -21.752 -5.593 -3.459 1.00 91.81 96 VAL A CA 1
ATOM 797 C C . VAL A 1 96 ? -22.402 -4.816 -4.597 1.00 91.81 96 VAL A C 1
ATOM 799 O O . VAL A 1 96 ? -22.962 -3.743 -4.395 1.00 91.81 96 VAL A O 1
ATOM 802 N N . GLU A 1 97 ? -22.291 -5.354 -5.806 1.00 89.50 97 GLU A N 1
ATOM 803 C CA . GLU A 1 97 ? -22.850 -4.750 -7.015 1.00 89.50 97 GLU A CA 1
ATOM 804 C C . GLU A 1 97 ? -24.384 -4.801 -7.011 1.00 89.50 97 GLU A C 1
ATOM 806 O O . GLU A 1 97 ? -24.994 -5.786 -6.582 1.00 89.50 97 GLU A O 1
ATOM 811 N N . SER A 1 98 ? -25.012 -3.762 -7.562 1.00 90.12 98 SER A N 1
ATOM 812 C CA . SER A 1 98 ? -26.452 -3.757 -7.816 1.00 90.12 98 SER A CA 1
ATOM 813 C C . SER A 1 98 ? -26.787 -4.588 -9.056 1.00 90.12 98 SER A C 1
ATOM 815 O O . SER A 1 98 ? -26.081 -4.541 -10.060 1.00 90.12 98 SER A O 1
ATOM 817 N N . LYS A 1 99 ? -27.915 -5.308 -9.029 1.00 87.62 99 LYS A N 1
ATOM 818 C CA . LYS A 1 99 ? -28.410 -6.060 -10.198 1.00 87.62 99 LYS A CA 1
ATOM 819 C C . LYS A 1 99 ? -28.831 -5.155 -11.363 1.00 87.62 99 LYS A C 1
ATOM 821 O O . LYS A 1 99 ? -28.934 -5.646 -12.481 1.00 87.62 99 LYS A O 1
ATOM 826 N N . ALA A 1 100 ? -29.083 -3.872 -11.101 1.00 89.62 100 ALA A N 1
ATOM 827 C CA . ALA A 1 100 ? -29.550 -2.919 -12.106 1.00 89.62 100 ALA A CA 1
ATOM 828 C C . ALA A 1 100 ? -28.465 -2.518 -13.120 1.00 89.62 100 ALA A C 1
ATOM 830 O O . ALA A 1 100 ? -28.789 -2.183 -14.254 1.00 89.62 100 ALA A O 1
ATOM 831 N N . ASP A 1 101 ? -27.188 -2.571 -12.738 1.00 86.12 101 ASP A N 1
ATOM 832 C CA . ASP A 1 101 ? -26.075 -2.094 -13.560 1.00 86.12 101 ASP A CA 1
ATOM 833 C C . ASP A 1 101 ? -25.146 -3.256 -13.943 1.00 86.12 101 ASP A C 1
ATOM 835 O O . ASP A 1 101 ? -24.071 -3.464 -13.383 1.00 86.12 101 ASP A O 1
ATOM 839 N N . TYR A 1 102 ? -25.621 -4.087 -14.874 1.00 84.69 102 TYR A N 1
ATOM 840 C CA . TYR A 1 102 ? -24.964 -5.347 -15.226 1.00 84.69 102 TYR A CA 1
ATOM 841 C C . TYR A 1 102 ? -23.726 -5.171 -16.117 1.00 84.69 102 TYR A C 1
ATOM 843 O O . TYR A 1 102 ? -22.802 -5.976 -16.026 1.00 84.69 102 TYR A O 1
ATOM 851 N N . TYR A 1 103 ? -23.707 -4.161 -16.992 1.00 86.81 103 TYR A N 1
ATOM 852 C CA . TYR A 1 103 ? -22.714 -4.065 -18.071 1.00 86.81 103 TYR A CA 1
ATOM 853 C C . TYR A 1 103 ? -21.593 -3.055 -17.824 1.00 86.81 103 TYR A C 1
ATOM 855 O O . TYR A 1 103 ? -20.592 -3.116 -18.534 1.00 86.81 103 TYR A O 1
ATOM 863 N N . SER A 1 104 ? -21.733 -2.134 -16.865 1.00 87.56 104 SER A N 1
ATOM 864 C CA . SER A 1 104 ? -20.755 -1.052 -16.701 1.00 87.56 104 SER A CA 1
ATOM 865 C C . SER A 1 104 ? -19.842 -1.233 -15.485 1.00 87.56 104 SER A C 1
ATOM 867 O O . SER A 1 104 ? -18.623 -1.272 -15.633 1.00 87.56 104 SER A O 1
ATOM 869 N N . SER A 1 105 ? -20.408 -1.392 -14.289 1.00 87.38 105 SER A N 1
ATOM 870 C CA . SER A 1 105 ? -19.646 -1.429 -13.033 1.00 87.38 105 SER A CA 1
ATOM 871 C C . SER A 1 105 ? -19.307 -2.839 -12.545 1.00 87.38 105 SER A C 1
ATOM 873 O O . SER A 1 105 ? -18.468 -3.010 -11.658 1.00 87.38 105 SER A O 1
ATOM 875 N N . ARG A 1 106 ? -19.947 -3.858 -13.121 1.00 90.19 106 ARG A N 1
ATOM 876 C CA . ARG A 1 106 ? -19.850 -5.244 -12.671 1.00 90.19 106 ARG A CA 1
ATOM 877 C C . ARG A 1 106 ? -18.552 -5.917 -13.104 1.00 90.19 106 ARG A C 1
ATOM 879 O O . ARG A 1 106 ? -18.275 -6.066 -14.292 1.00 90.19 106 ARG A O 1
ATOM 886 N N . VAL A 1 107 ? -17.814 -6.451 -12.133 1.00 90.44 107 VAL A N 1
ATOM 887 C CA . VAL A 1 107 ? -16.595 -7.230 -12.373 1.00 90.44 107 VAL A CA 1
ATOM 888 C C . VAL A 1 107 ? -16.964 -8.710 -12.531 1.00 90.44 107 VAL A C 1
ATOM 890 O O . VAL A 1 107 ? -17.607 -9.286 -11.638 1.00 90.44 107 VAL A O 1
ATOM 893 N N . PRO A 1 108 ? -16.573 -9.386 -13.628 1.00 91.25 108 PRO A N 1
ATOM 894 C CA . PRO A 1 108 ? -16.863 -10.803 -13.816 1.00 91.25 108 PRO A CA 1
ATOM 895 C C . PRO A 1 108 ? -16.118 -11.657 -12.783 1.00 91.25 108 PRO A C 1
ATOM 897 O O . PRO A 1 108 ? -15.037 -11.317 -12.309 1.00 91.25 108 PRO A O 1
ATOM 900 N N . LYS A 1 109 ? -16.673 -12.830 -12.453 1.00 91.50 109 LYS A N 1
ATOM 901 C CA . LYS A 1 109 ? -16.152 -13.709 -11.385 1.00 91.50 109 LYS A CA 1
ATOM 902 C C . LYS A 1 109 ? -14.668 -14.079 -11.543 1.00 91.50 109 LYS A C 1
ATOM 904 O O . LYS A 1 109 ? -14.003 -14.312 -10.542 1.00 91.50 109 LYS A O 1
ATOM 909 N N . LYS A 1 110 ? -14.163 -14.147 -12.778 1.00 92.12 110 LYS A N 1
ATOM 910 C CA . LYS A 1 110 ? -12.765 -14.502 -13.086 1.00 92.12 110 LYS A CA 1
ATOM 911 C C . LYS A 1 110 ? -11.774 -13.414 -12.657 1.00 92.12 110 LYS A C 1
ATOM 913 O O . LYS A 1 110 ? -10.659 -13.730 -12.228 1.00 92.12 110 LYS A O 1
ATOM 918 N N . ASP A 1 111 ? -12.203 -12.160 -12.733 1.00 91.44 111 ASP A N 1
ATOM 919 C CA . ASP A 1 111 ? -11.353 -11.000 -12.476 1.00 91.44 111 ASP A CA 1
ATOM 920 C C . ASP A 1 111 ? -11.411 -10.561 -11.012 1.00 91.44 111 ASP A C 1
ATOM 922 O O . ASP A 1 111 ? -10.460 -9.957 -10.529 1.00 91.44 111 ASP A O 1
ATOM 926 N N . ARG A 1 112 ? -12.449 -10.969 -10.268 1.00 93.25 112 ARG A N 1
ATOM 927 C CA . ARG A 1 112 ? -12.539 -10.761 -8.814 1.00 93.25 112 ARG A CA 1
ATOM 928 C C . ARG A 1 112 ? -11.405 -11.480 -8.091 1.00 93.25 112 ARG A C 1
ATOM 930 O O . ARG A 1 112 ? -11.291 -12.707 -8.191 1.00 93.25 112 ARG A O 1
ATOM 937 N N . LYS A 1 113 ? -10.594 -10.739 -7.335 1.00 94.88 113 LYS A N 1
ATOM 938 C CA . LYS A 1 113 ? -9.529 -11.305 -6.493 1.00 94.88 113 LYS A CA 1
ATOM 939 C C . LYS A 1 113 ? -9.858 -11.132 -5.013 1.00 94.88 113 LYS A C 1
ATOM 941 O O . LYS A 1 113 ? -10.897 -10.596 -4.643 1.00 94.88 113 LYS A O 1
ATOM 946 N N . ARG A 1 114 ? -9.006 -11.710 -4.162 1.00 93.19 114 ARG A N 1
ATOM 947 C CA . ARG A 1 114 ? -9.171 -11.672 -2.701 1.00 93.19 114 ARG A CA 1
ATOM 948 C C . ARG A 1 114 ? -8.608 -10.393 -2.091 1.00 93.19 114 ARG A C 1
ATOM 950 O O . ARG A 1 114 ? -9.179 -9.899 -1.126 1.00 93.19 114 ARG A O 1
ATOM 957 N N . THR A 1 115 ? -7.498 -9.900 -2.636 1.00 95.00 115 THR A N 1
ATOM 958 C CA . THR A 1 115 ? -6.776 -8.728 -2.131 1.00 95.00 115 THR A CA 1
ATOM 959 C C . THR A 1 115 ? -6.699 -7.644 -3.194 1.00 95.00 115 THR A C 1
ATOM 961 O O . THR A 1 115 ? -6.765 -7.924 -4.393 1.00 95.00 115 THR A O 1
ATOM 964 N N . LEU A 1 116 ? -6.523 -6.401 -2.751 1.00 93.75 116 LEU A N 1
ATOM 965 C CA . LEU A 1 116 ? -6.388 -5.252 -3.644 1.00 93.75 116 LEU A CA 1
ATOM 966 C C . LEU A 1 116 ? -5.099 -5.336 -4.469 1.00 93.75 116 LEU A C 1
ATOM 968 O O . LEU A 1 116 ? -5.083 -5.009 -5.656 1.00 93.75 116 LEU A O 1
ATOM 972 N N . VAL A 1 117 ? -4.008 -5.785 -3.846 1.00 94.81 117 VAL A N 1
ATOM 973 C CA . VAL A 1 117 ? -2.729 -5.974 -4.536 1.00 94.81 117 VAL A CA 1
ATOM 974 C C . VAL A 1 117 ? -2.843 -7.021 -5.648 1.00 94.81 117 VAL A C 1
ATOM 976 O O . VAL A 1 117 ? -2.295 -6.802 -6.729 1.00 94.81 117 VAL A O 1
ATOM 979 N N . ASP A 1 118 ? -3.585 -8.112 -5.441 1.00 95.00 118 ASP A N 1
ATOM 980 C CA . ASP A 1 118 ? -3.789 -9.129 -6.480 1.00 95.00 118 ASP A CA 1
ATOM 981 C C . ASP A 1 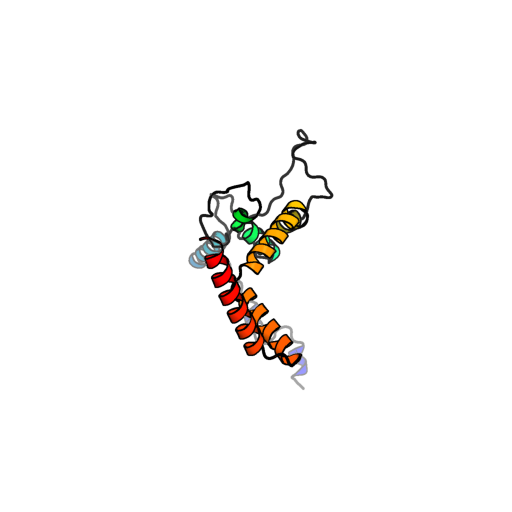118 ? -4.556 -8.584 -7.690 1.00 95.00 118 ASP A C 1
ATOM 983 O O . ASP A 1 118 ? -4.247 -8.946 -8.828 1.00 95.00 118 ASP A O 1
ATOM 987 N N . GLU A 1 119 ? -5.531 -7.697 -7.472 1.00 93.69 119 GLU A N 1
ATOM 988 C CA . GLU A 1 119 ? -6.253 -7.027 -8.563 1.00 93.69 119 GLU A CA 1
ATOM 989 C C . GLU A 1 119 ? -5.311 -6.141 -9.384 1.00 93.69 119 GLU A C 1
ATOM 991 O O . GLU A 1 119 ? -5.283 -6.223 -10.614 1.00 93.69 119 GLU A O 1
ATOM 996 N N . LEU A 1 120 ? -4.458 -5.364 -8.712 1.00 93.50 120 LEU A N 1
ATOM 997 C CA . LEU A 1 120 ? -3.455 -4.528 -9.375 1.00 93.50 120 LEU A CA 1
ATOM 998 C C . LEU A 1 120 ? -2.434 -5.359 -10.163 1.00 93.50 120 LEU A C 1
ATOM 1000 O O . LEU A 1 120 ? -2.005 -4.966 -11.247 1.00 93.50 120 LEU A O 1
ATOM 1004 N N . LEU A 1 121 ? -2.028 -6.517 -9.641 1.00 93.06 121 LEU A N 1
ATOM 1005 C CA . LEU A 1 121 ? -1.113 -7.420 -10.339 1.00 93.06 121 LEU A CA 1
ATOM 1006 C C . LEU A 1 121 ? -1.778 -8.141 -11.516 1.00 93.06 121 LEU A C 1
ATOM 1008 O O . LEU A 1 121 ? -1.086 -8.520 -12.470 1.00 93.06 121 LEU A O 1
ATOM 1012 N N . ALA A 1 122 ? -3.097 -8.333 -11.487 1.00 94.25 122 ALA A N 1
ATOM 1013 C CA . ALA A 1 122 ? -3.838 -8.880 -12.616 1.00 94.25 122 ALA A CA 1
ATOM 1014 C C . ALA A 1 122 ? -3.858 -7.893 -13.798 1.00 94.25 122 ALA A C 1
ATOM 1016 O O . ALA A 1 122 ? -3.611 -8.319 -14.931 1.00 94.25 122 ALA A O 1
ATOM 1017 N N . ASP A 1 123 ? -4.014 -6.591 -13.532 1.00 93.56 123 ASP A N 1
ATOM 1018 C CA . ASP A 1 123 ? -4.083 -5.535 -14.548 1.00 93.56 123 ASP A CA 1
ATOM 1019 C C . ASP A 1 123 ? -2.798 -5.419 -15.401 1.00 93.56 123 ASP A C 1
ATOM 1021 O O . ASP A 1 123 ? -1.685 -5.143 -14.932 1.00 93.56 123 ASP A O 1
ATOM 1025 N N . ALA A 1 124 ? -2.953 -5.646 -16.706 1.00 93.25 124 ALA A N 1
ATOM 1026 C CA . ALA A 1 124 ? -1.877 -5.589 -17.687 1.00 93.25 124 ALA A CA 1
ATOM 1027 C C . ALA A 1 124 ? -1.330 -4.169 -17.898 1.00 93.25 124 ALA A C 1
ATOM 1029 O O . ALA A 1 124 ? -0.113 -4.004 -18.067 1.00 93.25 124 ALA A O 1
ATOM 1030 N N . ASP A 1 125 ? -2.185 -3.148 -17.863 1.00 91.88 125 ASP A N 1
ATOM 1031 C CA . ASP A 1 125 ? -1.771 -1.764 -18.086 1.00 91.88 125 ASP A CA 1
ATOM 1032 C C . ASP A 1 125 ? -0.944 -1.251 -16.913 1.00 91.88 125 ASP A C 1
ATOM 1034 O O . ASP A 1 125 ? 0.146 -0.698 -17.116 1.00 91.88 125 ASP A O 1
ATOM 1038 N N . PHE A 1 126 ? -1.393 -1.543 -15.692 1.00 93.12 126 PHE A N 1
ATOM 1039 C CA . PHE A 1 126 ? -0.648 -1.267 -14.469 1.00 93.12 126 PHE A CA 1
ATOM 1040 C C . PHE A 1 126 ? 0.746 -1.909 -14.496 1.00 93.12 126 PHE A C 1
ATOM 1042 O O . PHE A 1 126 ? 1.759 -1.233 -14.277 1.00 93.12 126 PHE A O 1
ATOM 1049 N N . LYS A 1 127 ? 0.840 -3.197 -14.860 1.00 94.19 127 LYS A N 1
ATOM 1050 C CA . LYS A 1 127 ? 2.128 -3.898 -15.014 1.00 94.19 127 LYS A CA 1
ATOM 1051 C C . LYS A 1 127 ? 3.028 -3.235 -16.053 1.00 94.19 127 LYS A C 1
ATOM 1053 O O . LYS A 1 127 ? 4.218 -3.033 -15.792 1.00 94.19 127 LYS A O 1
ATOM 1058 N N . ARG A 1 128 ? 2.491 -2.888 -17.229 1.00 94.44 128 ARG A N 1
ATOM 1059 C CA . ARG A 1 128 ? 3.265 -2.259 -18.313 1.00 94.44 128 ARG A CA 1
ATOM 1060 C C . ARG A 1 128 ? 3.823 -0.909 -17.875 1.00 94.44 128 ARG A C 1
ATOM 1062 O O . ARG A 1 128 ? 5.017 -0.648 -18.058 1.00 94.44 128 ARG A O 1
ATOM 1069 N N . PHE A 1 129 ? 2.977 -0.069 -17.287 1.00 94.00 129 PHE A N 1
ATOM 1070 C CA . PHE A 1 129 ? 3.356 1.254 -16.810 1.00 94.00 129 PHE A CA 1
ATOM 1071 C C . PHE A 1 129 ? 4.421 1.171 -15.715 1.00 94.00 129 PHE A C 1
ATOM 1073 O O . PHE A 1 129 ? 5.479 1.797 -15.840 1.00 94.00 129 PHE A O 1
ATOM 1080 N N . ASN A 1 130 ? 4.203 0.332 -14.701 1.00 93.69 130 ASN A N 1
ATOM 1081 C CA . ASN A 1 130 ? 5.133 0.185 -13.586 1.00 93.69 130 ASN A CA 1
ATOM 1082 C C . ASN A 1 130 ? 6.467 -0.406 -14.022 1.00 93.69 130 ASN A C 1
ATOM 1084 O O . ASN A 1 130 ? 7.508 0.107 -13.622 1.00 93.69 130 ASN A O 1
ATOM 1088 N N . LYS A 1 131 ? 6.475 -1.410 -14.906 1.00 94.81 131 LYS A N 1
ATOM 1089 C CA . LYS A 1 131 ? 7.718 -1.966 -15.458 1.00 94.81 131 LYS A CA 1
ATOM 1090 C C . LYS A 1 131 ? 8.523 -0.899 -16.200 1.00 94.81 131 LYS A C 1
ATOM 1092 O O . LYS A 1 131 ? 9.731 -0.775 -15.983 1.00 94.81 131 LYS A O 1
ATOM 1097 N N . LYS A 1 132 ? 7.857 -0.089 -17.033 1.00 95.25 132 LYS A N 1
ATOM 1098 C CA . LYS A 1 132 ? 8.491 1.029 -17.742 1.00 95.25 132 LYS A CA 1
ATOM 1099 C C . LYS A 1 132 ? 9.072 2.038 -16.752 1.00 95.25 132 LYS A C 1
ATOM 1101 O O . LYS A 1 132 ? 10.271 2.314 -16.798 1.00 95.25 132 LYS A O 1
ATOM 1106 N N . LYS A 1 133 ? 8.267 2.535 -15.813 1.00 94.31 133 LYS A N 1
ATOM 1107 C CA . LYS A 1 133 ? 8.694 3.552 -14.841 1.00 94.31 133 LYS A CA 1
ATOM 1108 C C . LYS A 1 133 ? 9.782 3.059 -13.897 1.00 94.31 133 LYS A C 1
ATOM 1110 O O . LYS A 1 133 ? 10.721 3.798 -13.616 1.00 94.31 133 LYS A O 1
ATOM 1115 N N . TYR A 1 134 ? 9.712 1.802 -13.482 1.00 94.50 134 TYR A N 1
ATOM 1116 C CA . TYR A 1 134 ? 10.742 1.162 -12.679 1.00 94.50 134 TYR A CA 1
ATOM 1117 C C . TYR A 1 134 ? 12.077 1.083 -13.428 1.00 94.50 134 TYR A C 1
ATOM 1119 O O . TYR A 1 134 ? 13.111 1.447 -12.872 1.00 94.50 134 TYR A O 1
ATOM 1127 N N . SER A 1 135 ? 12.069 0.698 -14.710 1.00 95.31 135 SER A N 1
ATOM 1128 C CA . SER A 1 135 ? 13.292 0.671 -15.525 1.00 95.31 135 SER A CA 1
ATOM 1129 C C . SER A 1 135 ? 13.907 2.066 -15.709 1.00 95.31 135 SER A C 1
ATOM 1131 O O . SER A 1 135 ? 15.123 2.227 -15.583 1.00 95.31 135 SER A O 1
ATOM 1133 N N . GLU A 1 136 ? 13.075 3.094 -15.912 1.00 94.88 136 GLU A N 1
ATOM 1134 C CA . GLU A 1 136 ? 13.505 4.495 -15.984 1.00 94.88 136 GLU A CA 1
ATOM 1135 C C . GLU A 1 136 ? 14.109 4.964 -14.649 1.00 94.88 136 GLU A C 1
ATOM 1137 O O . GLU A 1 136 ? 15.153 5.622 -14.635 1.00 94.88 136 GLU A O 1
ATOM 1142 N N . ALA A 1 137 ? 13.486 4.607 -13.523 1.00 93.25 137 ALA A N 1
ATOM 1143 C CA . ALA A 1 137 ? 13.963 4.942 -12.185 1.00 93.25 137 ALA A CA 1
ATOM 1144 C C . ALA A 1 137 ? 15.292 4.244 -11.860 1.00 93.25 137 ALA A C 1
ATOM 1146 O O . ALA A 1 137 ? 16.222 4.892 -11.380 1.00 93.25 137 ALA A O 1
ATOM 1147 N N . LEU A 1 138 ? 15.428 2.955 -12.184 1.00 92.69 138 LEU A N 1
ATOM 1148 C CA . LEU A 1 138 ? 16.679 2.209 -12.038 1.00 92.69 138 LEU A CA 1
ATOM 1149 C C . LEU A 1 138 ? 17.801 2.797 -12.894 1.00 92.69 138 LEU A C 1
ATOM 1151 O O . LEU A 1 138 ? 18.919 2.961 -12.409 1.00 92.69 138 LEU A O 1
ATOM 1155 N N . ALA A 1 139 ? 17.516 3.152 -14.149 1.00 92.44 139 ALA A N 1
ATOM 1156 C CA . ALA A 1 139 ? 18.498 3.763 -15.042 1.00 92.44 139 ALA A CA 1
ATOM 1157 C C . ALA A 1 139 ? 18.988 5.126 -14.527 1.00 92.44 139 ALA A C 1
ATOM 1159 O O . ALA A 1 139 ? 20.147 5.478 -14.739 1.00 92.44 139 ALA A O 1
ATOM 1160 N N . LYS A 1 140 ? 18.129 5.875 -13.828 1.00 93.31 140 LYS A N 1
ATOM 1161 C CA . LYS A 1 140 ? 18.474 7.152 -13.188 1.00 93.31 140 LYS A CA 1
ATOM 1162 C C . LYS A 1 140 ? 19.098 6.987 -11.801 1.00 93.31 140 LYS A C 1
ATOM 1164 O O . LYS A 1 140 ? 19.685 7.939 -11.295 1.00 93.31 140 LYS A O 1
ATOM 1169 N N . ASN A 1 141 ? 19.000 5.808 -11.186 1.00 94.56 141 ASN A N 1
ATOM 1170 C CA . ASN A 1 141 ? 19.490 5.583 -9.834 1.00 94.56 141 ASN A CA 1
ATOM 1171 C C . ASN A 1 141 ? 21.036 5.651 -9.803 1.00 94.56 141 ASN A C 1
ATOM 1173 O O . ASN A 1 141 ? 21.712 4.791 -10.385 1.00 94.56 141 ASN A O 1
ATOM 1177 N N . PRO A 1 142 ? 21.633 6.638 -9.104 1.00 91.12 142 PRO A N 1
ATOM 1178 C CA . PRO A 1 142 ? 23.079 6.849 -9.110 1.00 91.12 142 PRO A CA 1
ATOM 1179 C C . PRO A 1 142 ? 23.840 5.678 -8.481 1.00 91.12 142 PRO A C 1
ATOM 1181 O O . PRO A 1 142 ? 24.949 5.354 -8.917 1.00 91.12 142 PRO A O 1
ATOM 1184 N N . TYR A 1 143 ? 23.242 5.006 -7.493 1.00 92.38 143 TYR A N 1
ATOM 1185 C CA . TYR A 1 143 ? 23.820 3.822 -6.871 1.00 92.38 143 TYR A CA 1
ATOM 1186 C C . TYR A 1 143 ? 23.921 2.672 -7.878 1.00 92.38 143 TYR A C 1
ATOM 1188 O O . TYR A 1 143 ? 25.002 2.099 -8.050 1.00 92.38 143 TYR A O 1
ATOM 1196 N N . TYR A 1 144 ? 22.839 2.394 -8.612 1.00 90.81 144 TYR A N 1
ATOM 1197 C CA . TYR A 1 144 ? 22.818 1.361 -9.651 1.00 90.81 144 TYR A CA 1
ATOM 1198 C C . TYR A 1 144 ? 23.837 1.654 -10.762 1.00 90.81 144 TYR A C 1
ATOM 1200 O O . TYR A 1 144 ? 24.634 0.788 -11.131 1.00 90.81 144 TYR A O 1
ATOM 1208 N N . LEU A 1 145 ? 23.904 2.905 -11.232 1.00 91.69 145 LEU A N 1
ATOM 1209 C CA . LEU A 1 145 ? 24.888 3.340 -12.229 1.00 91.69 145 LEU A CA 1
ATOM 1210 C C . LEU A 1 145 ? 26.333 3.171 -11.742 1.00 91.69 145 LEU A C 1
ATOM 1212 O O . LEU A 1 145 ? 27.200 2.731 -12.503 1.00 91.69 145 LEU A O 1
ATOM 1216 N N . ARG A 1 146 ? 26.610 3.498 -10.474 1.00 91.19 146 ARG A N 1
ATOM 1217 C CA . ARG A 1 146 ? 27.933 3.320 -9.862 1.00 91.19 146 ARG A CA 1
ATOM 1218 C C . ARG A 1 146 ? 28.326 1.847 -9.812 1.00 91.19 146 ARG A C 1
ATOM 1220 O O . ARG A 1 146 ? 29.448 1.514 -10.191 1.00 91.19 146 ARG A O 1
ATOM 1227 N N . MET A 1 147 ? 27.418 0.976 -9.378 1.00 91.38 147 MET A N 1
ATOM 1228 C CA . MET A 1 147 ? 27.663 -0.466 -9.302 1.00 91.38 147 MET A CA 1
ATOM 1229 C C . MET A 1 147 ? 27.883 -1.076 -10.688 1.00 91.38 147 MET A C 1
ATOM 1231 O O . MET A 1 147 ? 28.867 -1.787 -10.894 1.00 91.38 147 MET A O 1
ATOM 1235 N N . LYS A 1 148 ? 27.064 -0.699 -11.677 1.00 90.62 148 LYS A N 1
ATOM 1236 C CA . LYS A 1 148 ? 27.232 -1.124 -13.074 1.00 90.62 148 LYS A CA 1
ATOM 1237 C C . LYS A 1 148 ? 28.598 -0.722 -13.641 1.00 90.62 148 LYS A C 1
ATOM 1239 O O . LYS A 1 148 ? 29.275 -1.544 -14.252 1.00 90.62 148 LYS A O 1
ATOM 1244 N N . ARG A 1 149 ? 29.050 0.514 -13.390 1.00 89.00 149 ARG A N 1
ATOM 1245 C CA . ARG A 1 149 ? 30.388 0.990 -13.798 1.00 89.00 149 ARG A CA 1
ATOM 1246 C C . ARG A 1 149 ? 31.520 0.215 -13.121 1.00 89.00 149 ARG A C 1
ATOM 1248 O O . ARG A 1 149 ? 32.524 -0.072 -13.768 1.00 89.00 149 ARG A O 1
ATOM 1255 N N . LYS A 1 150 ? 31.380 -0.117 -11.831 1.00 90.31 150 LYS A N 1
ATOM 1256 C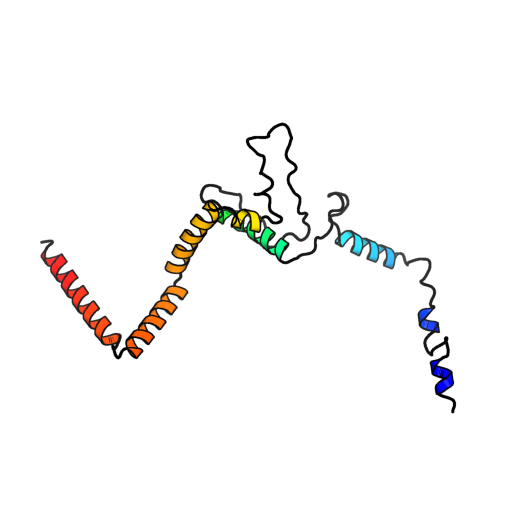 CA . LYS A 1 150 ? 32.365 -0.940 -11.110 1.00 90.31 150 LYS A CA 1
ATOM 1257 C C . LYS A 1 150 ? 32.479 -2.335 -11.728 1.00 90.31 150 LYS A C 1
ATOM 1259 O O . LYS A 1 150 ? 33.599 -2.759 -11.999 1.00 90.31 150 LYS A O 1
ATOM 1264 N N . LYS A 1 151 ? 31.347 -2.986 -12.014 1.00 90.38 151 LYS A N 1
ATOM 1265 C CA . LYS A 1 151 ? 31.306 -4.312 -12.646 1.00 90.38 151 LYS A CA 1
ATOM 1266 C C . LYS A 1 151 ? 31.964 -4.306 -14.030 1.00 90.38 151 LYS A C 1
ATOM 1268 O O . LYS A 1 151 ? 32.891 -5.069 -14.259 1.00 90.38 151 LYS A O 1
ATOM 1273 N N . GLN A 1 152 ? 31.609 -3.346 -14.890 1.00 88.25 152 GLN A N 1
ATOM 1274 C CA . GLN A 1 152 ? 32.250 -3.185 -16.205 1.00 88.25 152 GLN A CA 1
ATOM 1275 C C . GLN A 1 152 ? 33.770 -3.002 -16.101 1.00 88.25 152 GLN A C 1
ATOM 1277 O O . GLN A 1 152 ? 34.528 -3.546 -16.896 1.00 88.25 152 GLN A O 1
ATOM 1282 N N . ARG A 1 153 ? 34.244 -2.244 -15.106 1.00 86.50 153 ARG A N 1
ATOM 1283 C CA . ARG A 1 153 ? 35.682 -2.047 -14.884 1.00 86.50 153 ARG A CA 1
ATOM 1284 C C . ARG A 1 153 ? 36.384 -3.338 -14.455 1.00 86.50 153 ARG A C 1
ATOM 1286 O O . ARG A 1 153 ? 37.536 -3.526 -14.828 1.00 86.50 153 ARG A O 1
ATOM 1293 N N . GLN A 1 154 ? 35.732 -4.184 -13.660 1.00 88.25 154 GLN A N 1
ATOM 1294 C CA . GLN A 1 154 ? 36.264 -5.495 -13.277 1.00 88.25 154 GLN A CA 1
ATOM 1295 C C . GLN A 1 154 ? 36.305 -6.444 -14.479 1.00 88.25 154 GLN A C 1
ATOM 1297 O O . GLN A 1 154 ? 37.335 -7.062 -14.709 1.00 88.25 154 GLN A O 1
ATOM 1302 N N . GLU A 1 155 ? 35.249 -6.478 -15.292 1.00 88.94 155 GLU A N 1
ATOM 1303 C CA . GLU A 1 155 ? 35.191 -7.283 -16.520 1.00 88.94 155 GLU A CA 1
ATOM 1304 C C . GLU A 1 155 ? 36.271 -6.875 -17.533 1.00 88.94 155 GLU A C 1
ATOM 1306 O O . GLU A 1 155 ? 36.933 -7.731 -18.108 1.00 88.94 155 GLU A O 1
ATOM 1311 N N . LEU A 1 156 ? 36.500 -5.571 -17.729 1.00 85.25 156 LEU A N 1
ATOM 1312 C CA . LEU A 1 156 ? 37.566 -5.076 -18.610 1.00 85.25 156 LEU A CA 1
ATOM 1313 C C . LEU A 1 156 ? 38.958 -5.477 -18.111 1.00 85.25 156 LEU A C 1
ATOM 1315 O O . LEU A 1 156 ? 39.783 -5.918 -18.904 1.00 85.25 156 LEU A O 1
ATOM 1319 N N . LYS A 1 157 ? 39.192 -5.383 -16.796 1.00 82.94 157 LYS A N 1
ATOM 1320 C CA . LYS A 1 157 ? 40.438 -5.854 -16.179 1.00 82.94 157 LYS A CA 1
ATOM 1321 C C . LYS A 1 157 ? 40.624 -7.363 -16.336 1.00 82.94 157 LYS A C 1
ATOM 1323 O O . LYS A 1 157 ? 41.729 -7.789 -16.636 1.00 82.94 157 LYS A O 1
ATOM 1328 N N . ALA A 1 158 ? 39.558 -8.147 -16.165 1.00 86.31 158 ALA A N 1
ATOM 1329 C CA . ALA A 1 158 ? 39.587 -9.596 -16.363 1.00 86.31 158 ALA A CA 1
ATOM 1330 C C . ALA A 1 158 ? 39.909 -9.974 -17.819 1.00 86.31 158 ALA A C 1
ATOM 1332 O O . ALA A 1 158 ? 40.558 -10.981 -18.062 1.00 86.31 158 ALA A O 1
ATOM 1333 N N . LYS A 1 159 ? 39.518 -9.133 -18.785 1.00 85.12 159 LYS A N 1
ATOM 1334 C CA . LYS A 1 159 ? 39.871 -9.263 -20.209 1.00 85.12 159 LYS A CA 1
ATOM 1335 C C . LYS A 1 159 ? 41.251 -8.683 -20.567 1.00 85.12 159 LYS A C 1
ATOM 1337 O O . LYS A 1 159 ? 41.546 -8.536 -21.747 1.00 85.12 159 LYS A O 1
ATOM 1342 N N . GLY A 1 160 ? 42.066 -8.286 -19.585 1.00 80.88 160 GLY A N 1
ATOM 1343 C CA . GLY A 1 160 ? 43.402 -7.714 -19.807 1.00 80.88 160 GLY A CA 1
ATOM 1344 C C . GLY A 1 160 ? 43.417 -6.284 -20.365 1.00 80.88 160 GLY A C 1
ATOM 1345 O O . GLY A 1 160 ? 44.476 -5.753 -20.686 1.00 80.88 160 GLY A O 1
ATOM 1346 N N . VAL A 1 161 ? 42.263 -5.620 -20.469 1.00 77.56 161 VAL A N 1
ATOM 1347 C CA . VAL A 1 161 ? 42.154 -4.258 -21.008 1.00 77.56 161 VAL A CA 1
ATOM 1348 C C . VAL A 1 161 ? 42.275 -3.250 -19.867 1.00 77.56 161 VAL A C 1
ATOM 1350 O O . VAL A 1 161 ? 41.371 -3.156 -19.034 1.00 77.56 161 VAL A O 1
ATOM 1353 N N . ASP A 1 162 ? 43.348 -2.446 -19.832 1.00 75.69 162 ASP A N 1
ATOM 1354 C CA . ASP A 1 162 ? 43.489 -1.407 -18.803 1.00 75.69 162 ASP A CA 1
ATOM 1355 C C . ASP A 1 162 ? 42.440 -0.289 -19.008 1.00 75.69 162 ASP A C 1
ATOM 1357 O O . ASP A 1 162 ? 42.499 0.474 -19.986 1.00 75.69 162 ASP A O 1
ATOM 1361 N N . PRO A 1 163 ? 41.480 -0.112 -18.075 1.00 67.69 163 PRO A N 1
ATOM 1362 C CA . PRO A 1 163 ? 40.410 0.872 -18.223 1.00 67.69 163 PRO A CA 1
ATOM 1363 C C . PRO A 1 163 ? 40.916 2.323 -18.298 1.00 67.69 163 PRO A C 1
ATOM 1365 O O . PRO A 1 163 ? 40.184 3.214 -18.741 1.00 67.69 163 PRO A O 1
ATOM 1368 N N . ARG A 1 164 ? 42.150 2.596 -17.842 1.00 70.19 164 ARG A N 1
ATOM 1369 C CA . ARG A 1 164 ? 42.761 3.936 -17.890 1.00 70.19 164 ARG A CA 1
ATOM 1370 C C . ARG A 1 164 ? 43.153 4.336 -19.312 1.00 70.19 164 ARG A C 1
ATOM 1372 O O . ARG A 1 164 ? 42.914 5.483 -19.693 1.00 70.19 164 ARG A O 1
ATOM 1379 N N . HIS A 1 165 ? 43.671 3.395 -20.100 1.00 72.69 165 HIS A N 1
ATOM 1380 C CA . HIS A 1 165 ? 44.137 3.640 -21.464 1.00 72.69 165 HIS A CA 1
ATOM 1381 C C . HIS A 1 165 ? 42.964 3.976 -22.403 1.00 72.69 165 HIS A C 1
ATOM 1383 O O . HIS A 1 165 ? 42.960 5.031 -23.040 1.00 72.69 165 HIS A O 1
ATOM 1389 N N . GLN A 1 166 ? 41.880 3.188 -22.370 1.00 69.75 166 GLN A N 1
ATOM 1390 C CA . GLN A 1 166 ? 40.651 3.480 -23.131 1.00 69.75 166 GLN A CA 1
ATOM 1391 C C . GLN A 1 166 ? 40.001 4.816 -22.742 1.00 69.75 166 GLN A C 1
ATOM 1393 O O . GLN A 1 166 ? 39.458 5.529 -23.592 1.00 69.75 166 GLN A O 1
ATOM 1398 N N . ARG A 1 167 ? 40.044 5.188 -21.453 1.00 72.00 167 ARG A N 1
ATOM 1399 C CA . ARG A 1 167 ? 39.489 6.465 -20.980 1.00 72.00 167 ARG A CA 1
ATOM 1400 C C . ARG A 1 167 ? 40.271 7.657 -21.529 1.00 72.00 167 ARG A C 1
ATOM 1402 O O . ARG A 1 167 ? 39.654 8.658 -21.895 1.00 72.00 167 ARG A O 1
ATOM 1409 N N . ASN A 1 168 ? 41.596 7.552 -21.597 1.00 77.94 168 ASN A N 1
ATOM 1410 C CA . ASN A 1 168 ? 42.455 8.596 -22.150 1.00 77.94 168 ASN A CA 1
ATOM 1411 C C . ASN A 1 168 ? 42.275 8.721 -23.670 1.00 77.94 168 ASN A C 1
ATOM 1413 O O . ASN A 1 168 ? 42.060 9.833 -24.149 1.00 77.94 168 ASN A O 1
ATOM 1417 N N . GLN A 1 169 ? 42.201 7.608 -24.408 1.00 74.12 169 GLN A N 1
ATOM 1418 C CA . GLN A 1 169 ? 41.895 7.626 -25.846 1.00 74.12 169 GLN A CA 1
ATOM 1419 C C . GLN A 1 169 ? 40.528 8.272 -26.150 1.00 74.12 169 GLN A C 1
ATOM 1421 O O . GLN A 1 169 ? 40.425 9.135 -27.022 1.00 74.12 169 GLN A O 1
ATOM 1426 N N . LYS A 1 170 ? 39.475 7.943 -25.383 1.00 77.62 170 LYS A N 1
ATOM 1427 C CA . LYS A 1 170 ? 38.154 8.595 -25.515 1.00 77.62 170 LYS A CA 1
ATOM 1428 C C . LYS A 1 170 ? 38.187 10.091 -25.191 1.00 77.62 170 LYS A C 1
ATOM 1430 O O . LYS A 1 170 ? 37.455 10.857 -25.815 1.00 77.62 170 LYS A O 1
ATOM 1435 N N . LYS A 1 171 ? 38.994 10.521 -24.213 1.00 79.62 171 LYS A N 1
ATOM 1436 C CA . LYS A 1 171 ? 39.178 11.948 -23.895 1.00 79.62 171 LYS A CA 1
ATOM 1437 C C . LYS A 1 171 ? 39.865 12.695 -25.038 1.00 79.62 171 LYS A C 1
ATOM 1439 O O . LYS A 1 171 ? 39.433 13.801 -25.349 1.00 79.62 171 LYS A O 1
ATOM 1444 N N . MET A 1 172 ? 40.883 12.094 -25.652 1.00 76.88 172 MET A N 1
ATOM 1445 C CA . MET A 1 172 ? 41.591 12.677 -26.796 1.00 76.88 172 MET A CA 1
ATOM 1446 C C . MET A 1 172 ? 40.675 12.788 -28.019 1.00 76.88 172 MET A C 1
ATOM 1448 O O . MET A 1 172 ? 40.543 13.883 -28.557 1.00 76.88 172 MET A O 1
ATOM 1452 N N . LYS A 1 173 ? 39.927 11.727 -28.368 1.00 81.94 173 LYS A N 1
ATOM 1453 C CA . LYS A 1 173 ? 38.909 11.783 -29.438 1.00 81.94 173 LYS A CA 1
ATOM 1454 C C . LYS A 1 173 ? 37.889 12.902 -29.212 1.00 81.94 173 LYS A C 1
ATOM 1456 O O . LYS A 1 173 ? 37.738 13.768 -30.057 1.00 81.94 173 LYS A O 1
ATOM 1461 N N . ARG A 1 174 ? 37.299 12.986 -28.012 1.00 81.31 174 ARG A N 1
ATOM 1462 C CA . ARG A 1 174 ? 36.343 14.056 -27.664 1.00 81.31 174 ARG A CA 1
ATOM 1463 C C . ARG A 1 174 ? 36.919 15.471 -27.758 1.00 81.31 174 ARG A C 1
ATOM 1465 O O . ARG A 1 174 ? 36.163 16.403 -28.017 1.00 81.31 174 ARG A O 1
ATOM 1472 N N . LYS A 1 175 ? 38.212 15.660 -27.471 1.00 83.50 175 LYS A N 1
ATOM 1473 C CA . LYS A 1 175 ? 38.885 16.958 -27.640 1.00 83.50 175 LYS A CA 1
ATOM 1474 C C . LYS A 1 175 ? 39.046 17.300 -29.122 1.00 83.50 175 LYS A C 1
ATOM 1476 O O . LYS A 1 175 ? 38.778 18.437 -29.492 1.00 83.50 175 LYS A O 1
ATOM 1481 N N . ASN A 1 176 ? 39.421 16.324 -29.945 1.00 82.19 176 ASN A N 1
ATOM 1482 C CA . ASN A 1 176 ? 39.571 16.505 -31.388 1.00 82.19 176 ASN A CA 1
ATOM 1483 C C . ASN A 1 176 ? 38.220 16.773 -32.069 1.00 82.19 176 ASN A C 1
ATOM 1485 O O . ASN A 1 176 ? 38.112 17.735 -32.820 1.00 82.19 176 ASN A O 1
ATOM 1489 N N . ASP A 1 177 ? 37.169 16.030 -31.709 1.00 83.25 177 ASP A N 1
ATOM 1490 C CA . ASP A 1 177 ? 35.810 16.246 -32.227 1.00 83.25 177 ASP A CA 1
ATOM 1491 C C . ASP A 1 177 ? 35.290 17.654 -31.886 1.00 83.25 177 ASP A C 1
ATOM 1493 O O . ASP A 1 177 ? 34.635 18.302 -32.698 1.00 83.25 177 ASP A O 1
ATOM 1497 N N . LYS A 1 178 ? 35.594 18.157 -30.677 1.00 81.38 178 LYS A N 1
ATOM 1498 C CA . LYS A 1 178 ? 35.241 19.526 -30.270 1.00 81.38 178 LYS A CA 1
ATOM 1499 C C . LYS A 1 178 ? 35.998 20.586 -31.067 1.00 81.38 178 LYS A C 1
ATOM 1501 O O . LYS A 1 178 ? 35.368 21.558 -31.467 1.00 81.38 178 LYS A O 1
ATOM 1506 N N . LYS A 1 179 ? 37.301 20.392 -31.306 1.00 79.81 179 LYS A N 1
ATOM 1507 C CA . LYS A 1 179 ? 38.113 21.299 -32.135 1.00 79.81 179 LYS A CA 1
ATOM 1508 C C . LYS A 1 179 ? 37.586 21.366 -33.568 1.00 79.81 179 LYS A C 1
ATOM 1510 O O . LYS A 1 179 ? 37.389 22.455 -34.087 1.00 79.81 179 LYS A O 1
ATOM 1515 N N . HIS A 1 180 ? 37.285 20.217 -34.169 1.00 75.19 180 HIS A N 1
ATOM 1516 C CA . HIS A 1 180 ? 36.781 20.166 -35.540 1.00 75.19 180 HIS A CA 1
ATOM 1517 C C . HIS A 1 180 ? 35.398 20.823 -35.673 1.00 75.19 180 HIS A C 1
ATOM 1519 O O . HIS A 1 180 ? 35.129 21.553 -36.618 1.00 75.19 180 HIS A O 1
ATOM 1525 N N . LYS A 1 181 ? 34.530 20.658 -34.668 1.00 77.44 181 LYS A N 1
ATOM 1526 C CA . LYS A 1 181 ? 33.206 21.299 -34.640 1.00 77.44 181 LYS A CA 1
ATOM 1527 C C . LYS A 1 181 ? 33.257 22.818 -34.420 1.00 77.44 181 LYS A C 1
ATOM 1529 O O . LYS A 1 181 ? 32.279 23.491 -34.727 1.00 77.44 181 LYS A O 1
ATOM 1534 N N . GLN A 1 182 ? 34.352 23.340 -33.863 1.00 72.56 182 GLN A N 1
ATOM 1535 C CA . GLN A 1 182 ? 34.606 24.780 -33.755 1.00 72.56 182 GLN A CA 1
ATOM 1536 C C . GLN A 1 182 ? 35.130 25.347 -35.076 1.00 72.56 182 GLN A C 1
ATOM 1538 O O . GLN A 1 182 ? 34.620 26.367 -35.510 1.00 72.56 182 GLN A O 1
ATOM 1543 N N . SER A 1 183 ? 36.025 24.633 -35.766 1.00 67.94 183 SER A N 1
ATOM 1544 C CA . SER A 1 183 ? 36.549 25.049 -37.078 1.00 67.94 183 SER A CA 1
ATOM 1545 C C . SER A 1 183 ? 35.554 24.917 -38.239 1.00 67.94 183 SER A C 1
ATOM 1547 O O . SER A 1 183 ? 35.894 25.261 -39.357 1.00 67.94 183 SER A O 1
ATOM 1549 N N . SER A 1 184 ? 34.376 24.328 -38.008 1.00 65.69 184 SER A N 1
ATOM 1550 C CA . SER A 1 184 ? 33.314 24.159 -39.019 1.00 65.69 184 SER A CA 1
ATOM 1551 C C . SER A 1 184 ? 32.151 25.146 -38.827 1.00 65.69 184 SER A C 1
ATOM 1553 O O . SER A 1 184 ? 31.102 24.990 -39.446 1.00 65.69 184 SER A O 1
ATOM 1555 N N . ARG A 1 185 ? 32.266 26.055 -37.849 1.00 63.25 185 ARG A N 1
ATOM 1556 C CA . ARG A 1 185 ? 31.255 27.066 -37.492 1.00 63.25 185 ARG A CA 1
ATOM 1557 C C . ARG A 1 185 ? 31.710 28.497 -37.799 1.00 63.25 185 ARG A C 1
ATOM 1559 O O . ARG A 1 185 ? 30.916 29.410 -37.594 1.00 63.25 185 ARG A O 1
ATOM 1566 N N . GLU A 1 186 ? 32.954 28.647 -38.239 1.00 55.12 186 GLU A N 1
ATOM 1567 C CA . GLU A 1 186 ? 33.521 29.828 -38.900 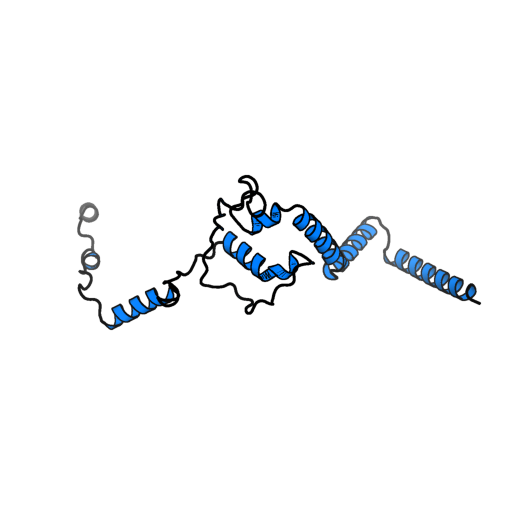1.00 55.12 186 GLU A CA 1
ATOM 1568 C C . GLU A 1 186 ? 33.471 29.586 -40.410 1.00 55.12 186 GLU A C 1
ATOM 1570 O O . GLU A 1 186 ? 33.180 30.554 -41.141 1.00 55.12 186 GLU A O 1
#

Radius of gyration: 34.25 Å; Cα contacts (8 Å, |Δi|>4): 70; chains: 1; bounding box: 74×78×89 Å

Solvent-accessible surface area (backbone atoms only — not comparable to full-atom values): 11711 Å² total; per-residue (Å²): 134,70,70,76,62,58,77,74,42,91,76,48,98,66,48,71,71,77,63,60,75,74,69,91,68,74,50,73,67,56,51,55,50,52,52,49,56,56,46,72,44,24,69,33,76,95,51,77,48,43,47,59,48,84,86,45,71,68,57,49,51,39,53,51,49,61,73,48,47,64,73,65,41,96,87,54,85,67,83,79,78,96,62,94,69,80,78,66,62,62,83,91,82,78,88,82,77,62,86,88,49,66,87,78,80,56,76,55,79,87,71,61,60,95,46,67,57,55,42,52,68,66,37,65,65,49,48,53,52,48,53,53,52,48,52,54,49,50,72,66,30,65,67,54,51,51,51,52,52,52,51,53,52,50,53,36,49,75,71,72,42,61,69,67,60,59,51,51,53,53,51,52,51,56,51,51,55,51,51,53,60,53,71,72,74,116

InterPro domains:
  IPR014810 Fcf2 pre-rRNA processing, C-terminal [PF08698] (40-133)
  IPR039883 Fcf2/DNTTIP2 [PTHR21686] (2-180)

Organism: NCBI:txid334625

Foldseek 3Di:
DPPVVQVPDPDHDCNVVVPPDDDPDDDPVRVVVVVVVQCVQAVDPVVPRQGFDDDDPLVVVQQVCVQVVCPQDVVDDDDHDPDPDGDRTDDDDDDDDDPVDPPDPDDDPVLDDDGPVVNCVVDPVSVVVCVVVVVVVLVVDVVNVVVVVVVVCVVCVVVVHHPVVVVVVVVVVVVVVVVVVVVVVD

pLDDT: mean 85.01, std 10.32, range [48.5, 95.31]

Mean predicted aligned error: 12.39 Å

Nearest PDB structures (foldseek):
  7mq9-assembly1_SQ  TM=8.105E-01  e=3.525E-15  Homo sapiens
  7mqa-assembly1_SQ  TM=7.647E-01  e=3.256E-13  Homo sapiens
  7aju-assembly1_JM  TM=7.209E-01  e=8.980E-07  Saccharomyces cerevisiae S288C
  7ajt-assembly1_JM  TM=5.666E-01  e=2.527E-04  Saccharomyces cerevisiae S288C

Sequence (186 aa):
MDDSLSEKCVIKAGFEQNYCIKAFRMSRRMRKKMNREESAKTLGKKWFDMRVSDMTDEKKNDLLALNMRKGWDPKRFYKKNDSKELPKFFQIGTVVESKADYYSSRVPKKDRKRTLVDELLADADFKRFNKKKYSEALAKNPYYLRMKRKKQRQELKAKGVDPRHQRNQKKMKRKNDKKHKQSSRE